Protein AF-H3GPH5-F1 (afdb_monomer)

Structure (mmCIF, N/CA/C/O backbone):
data_AF-H3GPH5-F1
#
_entry.id   AF-H3GPH5-F1
#
loop_
_atom_site.group_PDB
_atom_site.id
_atom_site.type_symbol
_atom_site.label_atom_id
_atom_site.label_alt_id
_atom_site.label_comp_id
_atom_site.label_asym_id
_atom_site.label_entity_id
_atom_site.label_seq_id
_atom_site.pdbx_PDB_ins_code
_atom_site.Cartn_x
_atom_site.Cartn_y
_atom_site.Cartn_z
_atom_site.occupancy
_atom_site.B_iso_or_equiv
_atom_site.auth_seq_id
_atom_site.auth_comp_id
_atom_site.auth_asym_id
_atom_site.auth_atom_id
_atom_site.pdbx_PDB_model_num
ATOM 1 N N . MET A 1 1 ? -5.786 50.234 -58.092 1.00 37.94 1 MET A N 1
ATOM 2 C CA . MET A 1 1 ? -6.744 50.121 -59.206 1.00 37.94 1 MET A CA 1
ATOM 3 C C . MET A 1 1 ? -6.664 48.705 -59.739 1.00 37.94 1 MET A C 1
ATOM 5 O O . MET A 1 1 ? -5.941 48.453 -60.688 1.00 37.94 1 MET A O 1
ATOM 9 N N . ASP A 1 2 ? -7.083 47.718 -58.960 1.00 35.34 2 ASP A N 1
ATOM 10 C CA . ASP A 1 2 ? -8.449 47.418 -58.492 1.00 35.34 2 ASP A CA 1
ATOM 11 C C . ASP A 1 2 ? -9.287 46.694 -59.540 1.00 35.34 2 ASP A C 1
ATOM 13 O O . ASP A 1 2 ? -9.632 47.262 -60.571 1.00 35.34 2 ASP A O 1
ATOM 17 N N . VAL A 1 3 ? -9.621 45.456 -59.164 1.00 37.91 3 VAL A N 1
ATOM 18 C CA . VAL A 1 3 ? -10.977 44.899 -59.121 1.00 37.91 3 VAL A CA 1
ATOM 19 C C . VAL A 1 3 ? -11.803 45.066 -60.396 1.00 37.91 3 VAL A C 1
ATOM 21 O O . VAL A 1 3 ? -12.463 46.085 -60.575 1.00 37.91 3 VAL A O 1
ATOM 24 N N . LYS A 1 4 ? -11.850 44.003 -61.207 1.00 37.38 4 LYS A N 1
ATOM 25 C CA . LYS A 1 4 ? -13.065 43.427 -61.821 1.00 37.38 4 LYS A CA 1
ATOM 26 C C . LYS A 1 4 ? -12.677 42.551 -63.006 1.00 37.38 4 LYS A C 1
ATOM 28 O O . LYS A 1 4 ? -12.563 43.035 -64.123 1.00 37.38 4 LYS A O 1
ATOM 33 N N . GLU A 1 5 ? -12.584 41.256 -62.765 1.00 42.56 5 GLU A N 1
ATOM 34 C CA . GLU A 1 5 ? -13.112 40.299 -63.736 1.00 42.56 5 GLU A CA 1
ATOM 35 C C . GLU A 1 5 ? -13.664 39.122 -62.940 1.00 42.56 5 GLU A C 1
ATOM 37 O O . GLU A 1 5 ? -13.122 38.026 -62.871 1.00 42.56 5 GLU A O 1
ATOM 42 N N . GLU A 1 6 ? -14.707 39.462 -62.190 1.00 38.22 6 GLU A N 1
ATOM 43 C CA . GLU A 1 6 ? -15.588 38.512 -61.552 1.00 38.22 6 GLU A CA 1
ATOM 44 C C . GLU A 1 6 ? -16.761 38.273 -62.510 1.00 38.22 6 GLU A C 1
ATOM 46 O O . GLU A 1 6 ? -17.343 39.230 -63.026 1.00 38.22 6 GLU A O 1
ATOM 51 N N . LEU A 1 7 ? -17.144 36.999 -62.594 1.00 30.94 7 LEU A N 1
ATOM 52 C CA . LEU A 1 7 ? -18.530 36.537 -62.589 1.00 30.94 7 LEU A CA 1
ATOM 53 C C . LEU A 1 7 ? -19.234 36.247 -63.937 1.00 30.94 7 LEU A C 1
ATOM 55 O O . LEU A 1 7 ? -19.454 37.117 -64.772 1.00 30.94 7 LEU A O 1
ATOM 59 N N . GLU A 1 8 ? -19.733 34.999 -63.974 1.00 36.78 8 GLU A N 1
ATOM 60 C CA . GLU A 1 8 ? -20.875 34.444 -64.733 1.00 36.78 8 GLU A CA 1
ATOM 61 C C . GLU A 1 8 ? -20.549 33.933 -66.151 1.00 36.78 8 GLU A C 1
ATOM 63 O O . GLU A 1 8 ? -20.077 34.668 -67.002 1.00 36.78 8 GLU A O 1
ATOM 68 N N . ALA A 1 9 ? -20.767 32.672 -66.536 1.00 36.09 9 ALA A N 1
ATOM 69 C CA . ALA A 1 9 ? -21.682 31.625 -66.080 1.00 36.09 9 ALA A CA 1
ATOM 70 C C . ALA A 1 9 ? -21.138 30.255 -66.575 1.00 36.09 9 ALA A C 1
ATOM 72 O O . ALA A 1 9 ? -20.438 30.201 -67.581 1.00 36.09 9 ALA A O 1
ATOM 73 N N . LEU A 1 10 ? -21.369 29.112 -65.925 1.00 34.12 10 LEU A N 1
ATOM 74 C CA . LEU A 1 10 ? -22.633 28.374 -65.987 1.00 34.12 10 LEU A CA 1
ATOM 75 C C . LEU A 1 10 ? -22.614 27.209 -64.985 1.00 34.12 10 LEU A C 1
ATOM 77 O O . LEU A 1 10 ? -21.704 26.383 -64.982 1.00 34.12 10 LEU A O 1
ATOM 81 N N . GLN A 1 11 ? -23.669 27.151 -64.178 1.00 41.72 11 GLN A N 1
ATOM 82 C CA . GLN A 1 11 ? -24.094 26.003 -63.383 1.00 41.72 11 GLN A CA 1
ATOM 83 C C . GLN A 1 11 ? -24.747 24.933 -64.271 1.00 41.72 11 GLN A C 1
ATOM 85 O O . GLN A 1 11 ? -25.423 25.285 -65.235 1.00 41.72 11 GLN A O 1
ATOM 90 N N . LEU A 1 12 ? -24.594 23.665 -63.874 1.00 30.11 12 LEU A N 1
ATOM 91 C CA . LEU A 1 12 ? -25.520 22.512 -63.954 1.00 30.11 12 LEU A CA 1
ATOM 92 C C . LEU A 1 12 ? -24.638 21.294 -63.614 1.00 30.11 12 LEU A C 1
ATOM 94 O O . LEU A 1 12 ? -23.662 21.052 -64.308 1.00 30.11 12 LEU A O 1
ATOM 98 N N . GLY A 1 13 ? -24.793 20.570 -62.512 1.00 30.20 13 GLY A N 1
ATOM 99 C CA . GLY A 1 13 ? -26.022 20.089 -61.901 1.00 30.20 13 GLY A CA 1
ATOM 100 C C . GLY A 1 13 ? -26.007 18.560 -62.004 1.00 30.20 13 GLY A C 1
ATOM 101 O O . GLY A 1 13 ? -25.776 18.039 -63.088 1.00 30.20 13 GLY A O 1
ATOM 102 N N . GLU A 1 14 ? -26.297 17.903 -60.880 1.00 28.78 14 GLU A N 1
ATOM 103 C CA . GLU A 1 14 ? -26.729 16.503 -60.737 1.00 28.78 14 GLU A CA 1
ATOM 104 C C . GLU A 1 14 ? -25.724 15.488 -60.156 1.00 28.78 14 GLU A C 1
ATOM 106 O O . GLU A 1 14 ? -24.528 15.483 -60.421 1.00 28.78 14 GLU A O 1
ATOM 111 N N . SER A 1 15 ? -26.301 14.704 -59.253 1.00 37.84 15 SER A N 1
ATOM 112 C CA . SER A 1 15 ? -25.798 13.833 -58.195 1.00 37.84 15 SER A CA 1
ATOM 113 C C . SER A 1 15 ? -25.148 12.532 -58.652 1.00 37.84 15 SER A C 1
ATOM 115 O O . SER A 1 15 ? -25.669 11.898 -59.562 1.00 37.84 15 SER A O 1
ATOM 117 N N . GLU A 1 16 ? -24.186 12.033 -57.870 1.00 31.80 16 GLU A N 1
ATOM 118 C CA . GLU A 1 16 ? -24.161 10.614 -57.492 1.00 31.80 16 GLU A CA 1
ATOM 119 C C . GLU A 1 16 ? -23.382 10.406 -56.183 1.00 31.80 16 GLU A C 1
ATOM 121 O O . GLU A 1 16 ? -22.254 10.870 -56.017 1.00 31.80 16 GLU A O 1
ATOM 126 N N . ASP A 1 17 ? -24.043 9.738 -55.240 1.00 35.66 17 ASP A N 1
ATOM 127 C CA . ASP A 1 17 ? -23.529 9.316 -53.945 1.00 35.66 17 ASP A CA 1
ATOM 128 C C . ASP A 1 17 ? -22.433 8.255 -54.110 1.00 35.66 17 ASP A C 1
ATOM 130 O O . ASP A 1 17 ? -22.701 7.170 -54.623 1.00 35.66 17 ASP A O 1
ATOM 134 N N . VAL A 1 18 ? -21.233 8.504 -53.580 1.00 30.97 18 VAL A N 1
ATOM 135 C CA . VAL A 1 18 ? -20.343 7.432 -53.108 1.00 30.97 18 VAL A CA 1
ATOM 136 C C . VAL A 1 18 ? -19.676 7.901 -51.821 1.00 30.97 18 VAL A C 1
ATOM 138 O O . VAL A 1 18 ? -18.919 8.870 -51.804 1.00 30.97 18 VAL A O 1
ATOM 141 N N . ALA A 1 19 ? -20.015 7.203 -50.740 1.00 37.88 19 ALA A N 1
ATOM 142 C CA . ALA A 1 19 ? -19.485 7.385 -49.403 1.00 37.88 19 ALA A CA 1
ATOM 143 C C . ALA A 1 19 ? -17.951 7.376 -49.405 1.00 37.88 19 ALA A C 1
ATOM 145 O O . ALA A 1 19 ? -17.328 6.401 -49.827 1.00 37.88 19 ALA A O 1
ATOM 146 N N . 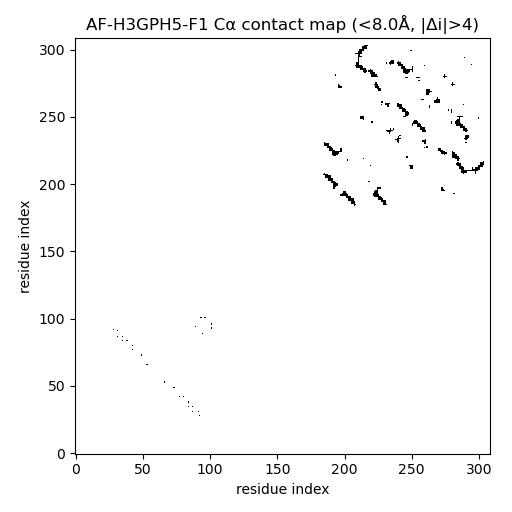MET A 1 20 ? -17.358 8.451 -48.894 1.00 31.36 20 MET A N 1
ATOM 147 C CA . MET A 1 20 ? -15.987 8.430 -48.416 1.00 31.36 20 MET A CA 1
ATOM 148 C C . MET A 1 20 ? -16.083 8.467 -46.897 1.00 31.36 20 MET A C 1
ATOM 150 O O . MET A 1 20 ? -16.445 9.486 -46.312 1.00 31.36 20 MET A O 1
ATOM 154 N N . GLU A 1 21 ? -15.895 7.287 -46.312 1.00 34.72 21 GLU A N 1
ATOM 155 C CA . GLU A 1 21 ? -15.782 7.062 -44.878 1.00 34.72 21 GLU A CA 1
ATOM 156 C C . GLU A 1 21 ? -14.822 8.082 -44.262 1.00 34.72 21 GLU A C 1
ATOM 158 O O . GLU A 1 21 ? -13.799 8.425 -44.864 1.00 34.72 21 GLU A O 1
ATOM 163 N N . ASP A 1 22 ? -15.198 8.568 -43.077 1.00 31.61 22 ASP A N 1
ATOM 164 C CA . ASP A 1 22 ? -14.406 9.452 -42.233 1.00 31.61 22 ASP A CA 1
ATOM 165 C C . ASP A 1 22 ? -12.957 8.959 -42.183 1.00 31.61 22 ASP A C 1
ATOM 167 O O . ASP A 1 22 ? -12.627 7.958 -41.542 1.00 31.61 22 ASP A O 1
ATOM 171 N N . ALA A 1 23 ? -12.074 9.698 -42.852 1.00 35.12 23 ALA A N 1
ATOM 172 C CA . ALA A 1 23 ? -10.678 9.730 -42.479 1.00 35.12 23 ALA A CA 1
ATOM 173 C C . ALA A 1 23 ? -10.629 10.454 -41.132 1.00 35.12 23 ALA A C 1
ATOM 175 O O . ALA A 1 23 ? -10.493 11.677 -41.077 1.00 35.12 23 ALA A O 1
ATOM 176 N N . ASP A 1 24 ? -10.815 9.668 -40.070 1.00 37.16 24 ASP A N 1
ATOM 177 C CA . ASP A 1 24 ? -10.584 10.032 -38.681 1.00 37.16 24 ASP A CA 1
ATOM 178 C C . ASP A 1 24 ? -9.175 10.619 -38.584 1.00 37.16 24 ASP A C 1
ATOM 180 O O . ASP A 1 24 ? -8.153 9.927 -38.559 1.00 37.16 24 ASP A O 1
ATOM 184 N N . THR A 1 25 ? -9.113 11.947 -38.644 1.00 35.12 25 THR A N 1
ATOM 185 C CA . THR A 1 25 ? -7.928 12.705 -38.293 1.00 35.12 25 THR A CA 1
ATOM 186 C C . THR A 1 25 ? -7.626 12.342 -36.854 1.00 35.12 25 THR A C 1
ATOM 188 O O . THR A 1 25 ? -8.332 12.803 -35.961 1.00 35.12 25 THR A O 1
ATOM 191 N N . GLY A 1 26 ? -6.597 11.512 -36.659 1.00 41.78 26 GLY A N 1
ATOM 192 C CA . GLY A 1 26 ? -6.071 11.055 -35.376 1.00 41.78 26 GLY A CA 1
ATOM 193 C C . GLY A 1 26 ? -5.597 12.198 -34.478 1.00 41.78 26 GLY A C 1
ATOM 194 O O . GLY A 1 26 ? -4.418 12.322 -34.151 1.00 41.78 26 GLY A O 1
ATOM 195 N N . VAL A 1 27 ? -6.534 13.032 -34.042 1.00 39.47 27 VAL A N 1
ATOM 196 C CA . VAL A 1 27 ? -6.445 13.802 -32.818 1.00 39.47 27 VAL A CA 1
ATOM 197 C C . VAL A 1 27 ? -6.669 12.778 -31.725 1.00 39.47 27 VAL A C 1
ATOM 199 O O . VAL A 1 27 ? -7.797 12.425 -31.396 1.00 39.47 27 VAL A O 1
ATOM 202 N N . VAL A 1 28 ? -5.560 12.256 -31.204 1.00 49.31 28 VAL A N 1
ATOM 203 C CA . VAL A 1 28 ? -5.518 11.461 -29.977 1.00 49.31 28 VAL A CA 1
ATOM 204 C C . VAL A 1 28 ? -6.451 12.127 -28.968 1.00 49.31 28 VAL A C 1
ATOM 206 O O . VAL A 1 28 ? -6.175 13.233 -28.501 1.00 49.31 28 VAL A O 1
ATOM 209 N N . THR A 1 29 ? -7.583 11.487 -28.676 1.00 51.62 29 THR A N 1
ATOM 210 C CA . THR A 1 29 ? -8.655 12.025 -27.831 1.00 51.62 29 THR A CA 1
ATOM 211 C C . THR A 1 29 ? -8.247 11.985 -26.354 1.00 51.62 29 THR A C 1
ATOM 213 O O . THR A 1 29 ? -8.894 11.349 -25.522 1.00 51.62 29 THR A O 1
ATOM 216 N N . LEU A 1 30 ? -7.156 12.672 -26.010 1.00 51.59 30 LEU A N 1
ATOM 217 C CA . LEU A 1 30 ? -6.761 12.981 -24.634 1.00 51.59 30 LEU A CA 1
ATOM 218 C C . LEU A 1 30 ? -7.858 13.797 -23.923 1.00 51.59 30 LEU A C 1
ATOM 220 O O . LEU A 1 30 ? -7.988 13.774 -22.698 1.00 51.59 30 LEU A O 1
ATOM 224 N N . ASP A 1 31 ? -8.673 14.486 -24.722 1.00 60.06 31 ASP A N 1
ATOM 225 C CA . ASP A 1 31 ? -9.814 15.278 -24.288 1.00 60.06 31 ASP A CA 1
ATOM 226 C C . ASP A 1 31 ? -10.915 14.409 -23.657 1.00 60.06 31 ASP A C 1
ATOM 228 O O . ASP A 1 31 ? -11.426 14.754 -22.600 1.00 60.06 31 ASP A O 1
ATOM 232 N N . LYS A 1 32 ? -11.197 13.203 -24.182 1.00 62.22 32 LYS A N 1
ATOM 233 C CA . LYS A 1 32 ? -12.217 12.298 -23.605 1.00 62.22 32 LYS A CA 1
ATOM 234 C C . LYS A 1 32 ? -11.834 11.765 -22.222 1.00 62.22 32 LYS A C 1
ATOM 236 O O . LYS A 1 32 ? -12.684 11.673 -21.342 1.00 62.22 32 LYS A O 1
ATOM 241 N N . VAL A 1 33 ? -10.554 11.453 -22.009 1.00 65.44 33 VAL A N 1
ATOM 242 C CA . VAL A 1 33 ? -10.042 11.050 -20.685 1.00 65.44 33 VAL A CA 1
ATOM 243 C C . VAL A 1 33 ? -10.120 12.219 -19.700 1.00 65.44 33 VAL A C 1
ATOM 245 O O . VAL A 1 33 ? -10.444 12.016 -18.532 1.00 65.44 33 VAL A O 1
ATOM 248 N N . SER A 1 34 ? -9.885 13.444 -20.174 1.00 71.50 34 SER A N 1
ATOM 249 C CA . SER A 1 34 ? -10.005 14.659 -19.360 1.00 71.50 34 SER A CA 1
ATOM 250 C C . SER A 1 34 ? -11.470 14.955 -19.001 1.00 71.50 34 SER A C 1
ATOM 252 O O . SER A 1 34 ? -11.772 15.252 -17.848 1.00 71.50 34 SER A O 1
ATOM 254 N N . LEU A 1 35 ? -12.397 14.757 -19.945 1.00 65.75 35 LEU A N 1
ATOM 255 C CA . LEU A 1 35 ? -13.846 14.841 -19.724 1.00 65.75 35 LEU A CA 1
ATOM 256 C C . LEU A 1 35 ? -14.346 13.768 -18.742 1.00 65.75 35 LEU A C 1
ATOM 258 O O . LEU A 1 35 ? -15.210 14.038 -17.908 1.00 65.75 35 LEU A O 1
ATOM 262 N N . LEU A 1 36 ? -13.775 12.560 -18.788 1.00 67.81 36 LEU A N 1
ATOM 263 C CA . LEU A 1 36 ? -14.052 11.502 -17.813 1.00 67.81 36 LEU A CA 1
ATOM 264 C C . LEU A 1 36 ? -13.540 11.859 -16.416 1.00 67.81 36 LEU A C 1
ATOM 266 O O . LEU A 1 36 ? -14.260 11.660 -15.440 1.00 67.81 36 LEU A O 1
ATOM 270 N N . GLN A 1 37 ? -12.332 12.415 -16.309 1.00 69.19 37 GLN A N 1
ATOM 271 C CA . GLN A 1 37 ? -11.798 12.892 -15.030 1.00 69.19 37 GLN A CA 1
ATOM 272 C C . GLN A 1 37 ? -12.693 13.986 -14.427 1.00 69.19 37 GLN A C 1
ATOM 274 O O . GLN A 1 37 ? -13.055 13.899 -13.255 1.00 69.19 37 GLN A O 1
ATOM 279 N N . GLU A 1 38 ? -13.147 14.945 -15.237 1.00 73.06 38 GLU A N 1
ATOM 280 C CA . GLU A 1 38 ? -14.070 15.997 -14.795 1.00 73.06 38 GLU A CA 1
ATOM 281 C C . GLU A 1 38 ? -15.448 15.442 -14.378 1.00 73.06 38 GLU A C 1
ATOM 283 O O . GLU A 1 38 ? -16.017 15.870 -13.369 1.00 73.06 38 GLU A O 1
ATOM 288 N N . SER A 1 39 ? -15.972 14.446 -15.102 1.00 70.06 39 SER A N 1
ATOM 289 C CA . SER A 1 39 ? -17.228 13.762 -14.756 1.00 70.06 39 SER A CA 1
ATOM 290 C C . SER A 1 39 ? -17.140 13.036 -13.407 1.00 70.06 39 SER A C 1
ATOM 292 O O . SER A 1 39 ? -18.031 13.158 -12.555 1.00 70.06 39 SER A O 1
ATOM 294 N N . VAL A 1 40 ? -16.035 12.325 -13.163 1.00 75.75 40 VAL A N 1
ATOM 295 C CA . VAL A 1 40 ? -15.795 11.602 -11.905 1.00 75.75 40 VAL A CA 1
ATOM 296 C C . VAL A 1 40 ? -15.657 12.574 -10.729 1.00 75.75 40 VAL A C 1
ATOM 298 O O . VAL A 1 40 ? -16.284 12.361 -9.686 1.00 75.75 40 VAL A O 1
ATOM 301 N N . ASP A 1 41 ? -14.927 13.678 -10.898 1.00 74.44 41 ASP A N 1
ATOM 302 C CA . ASP A 1 41 ? -14.767 14.702 -9.857 1.00 74.44 41 ASP A CA 1
ATOM 303 C C . ASP A 1 41 ? -16.098 15.387 -9.515 1.00 74.44 41 ASP A C 1
ATOM 305 O O . ASP A 1 41 ? -16.440 15.580 -8.341 1.00 74.44 41 ASP A O 1
ATOM 309 N N . LYS A 1 42 ? -16.912 15.691 -10.531 1.00 72.06 42 LYS A N 1
ATOM 310 C CA . LYS A 1 42 ? -18.260 16.246 -10.351 1.00 72.06 42 LYS A CA 1
ATOM 311 C C . LYS A 1 42 ? -19.194 15.267 -9.636 1.00 72.06 42 LYS A C 1
ATOM 313 O O . LYS A 1 42 ? -19.989 15.687 -8.790 1.00 72.06 42 LYS A 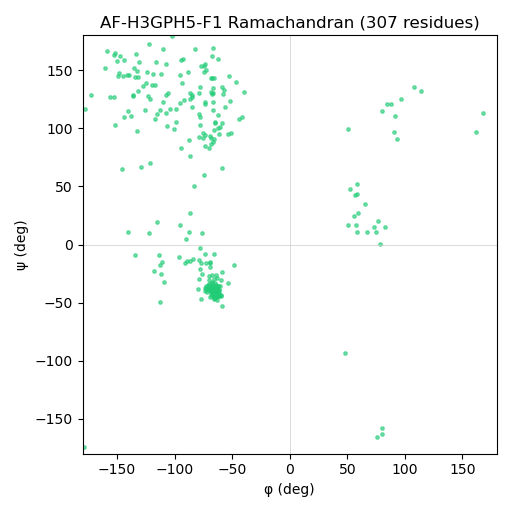O 1
ATOM 318 N N . THR A 1 43 ? -19.060 13.970 -9.912 1.00 72.81 43 THR A N 1
ATOM 319 C CA . THR A 1 43 ? -19.808 12.905 -9.230 1.00 72.81 43 THR A CA 1
ATOM 320 C C . THR A 1 43 ? -19.422 12.820 -7.754 1.00 72.81 43 THR A C 1
ATOM 322 O O . THR A 1 43 ? -20.299 12.813 -6.886 1.00 72.81 43 THR A O 1
ATOM 325 N N . ALA A 1 44 ? -18.123 12.834 -7.444 1.00 75.81 44 ALA A N 1
ATOM 326 C CA . ALA A 1 44 ? -17.636 12.795 -6.068 1.00 75.81 44 ALA A CA 1
ATOM 327 C C . ALA A 1 44 ? -18.112 14.016 -5.261 1.00 75.81 44 ALA A C 1
ATOM 329 O O . ALA A 1 44 ? -18.566 13.879 -4.122 1.00 75.81 44 ALA A O 1
ATOM 330 N N . LEU A 1 45 ? -18.086 15.204 -5.873 1.00 73.62 45 LEU A N 1
ATOM 331 C CA . LEU A 1 45 ? -18.565 16.442 -5.258 1.00 73.62 45 LEU A CA 1
ATOM 332 C C . LEU A 1 45 ? -20.084 16.425 -5.024 1.00 73.62 45 LEU A C 1
ATOM 334 O O . LEU A 1 45 ? -20.549 16.828 -3.955 1.00 73.62 45 LEU A O 1
ATOM 338 N N . SER A 1 46 ? -20.860 15.932 -5.994 1.00 64.31 46 SER A N 1
ATOM 339 C CA . SER A 1 46 ? -22.312 15.760 -5.863 1.00 64.31 46 SER A CA 1
ATOM 340 C C . SER A 1 46 ? -22.658 14.788 -4.731 1.00 64.31 46 SER A C 1
ATOM 342 O O . SER A 1 46 ? -23.488 15.095 -3.878 1.00 64.31 46 SER A O 1
ATOM 344 N N . MET A 1 47 ? -21.944 13.663 -4.640 1.00 67.56 47 MET A N 1
ATOM 345 C CA . MET A 1 47 ? -22.151 12.647 -3.607 1.00 67.56 47 MET A CA 1
ATOM 346 C C . MET A 1 47 ? -21.733 13.132 -2.210 1.00 67.56 47 MET A C 1
ATOM 348 O O . MET A 1 47 ? -22.401 12.839 -1.218 1.00 67.56 47 MET A O 1
ATOM 352 N N . PHE A 1 48 ? -20.676 13.939 -2.113 1.00 72.25 48 PHE A N 1
ATOM 353 C CA . PHE A 1 48 ? -20.271 14.557 -0.851 1.00 72.25 48 PHE A CA 1
ATOM 354 C C . PHE A 1 48 ? -21.284 15.608 -0.371 1.00 72.25 48 PHE A C 1
ATOM 356 O O . PHE A 1 48 ? -21.670 15.628 0.801 1.00 72.25 48 PHE A O 1
ATOM 363 N N . ASN A 1 49 ? -21.780 16.445 -1.285 1.00 65.81 49 ASN A N 1
ATOM 364 C CA . ASN A 1 49 ? -22.854 17.390 -0.987 1.00 65.81 49 ASN A CA 1
ATOM 365 C C . ASN A 1 49 ? -24.161 16.665 -0.626 1.00 65.81 49 ASN A C 1
ATOM 367 O O . ASN A 1 49 ? -24.864 17.115 0.277 1.00 65.81 49 ASN A O 1
ATOM 371 N N . ALA A 1 50 ? -24.439 15.512 -1.244 1.00 62.62 50 ALA A N 1
ATOM 372 C CA . ALA A 1 50 ? -25.565 14.643 -0.908 1.00 62.62 50 ALA A CA 1
ATOM 373 C C . ALA A 1 50 ? -25.501 14.180 0.550 1.00 62.62 50 ALA A C 1
ATOM 375 O O . ALA A 1 50 ? -26.441 14.402 1.309 1.00 62.62 50 ALA A O 1
ATOM 376 N N . LEU A 1 51 ? -24.368 13.605 0.969 1.00 63.47 51 LEU A N 1
ATOM 377 C CA . LEU A 1 51 ? -24.166 13.118 2.338 1.00 63.47 51 LEU A CA 1
ATOM 378 C C . LEU A 1 51 ? -24.301 14.232 3.382 1.00 63.47 51 LEU A C 1
ATOM 380 O O . LEU A 1 51 ? -24.749 13.983 4.498 1.00 63.47 51 LEU A O 1
ATOM 384 N N . ARG A 1 52 ? -23.950 15.466 3.010 1.00 66.88 52 ARG A N 1
ATOM 385 C CA . ARG A 1 52 ? -24.077 16.649 3.866 1.00 66.88 52 ARG A CA 1
ATOM 386 C C . ARG A 1 52 ? -25.505 17.206 3.933 1.00 66.88 52 ARG A C 1
ATOM 388 O O . ARG A 1 52 ? -25.860 17.816 4.939 1.00 66.88 52 ARG A O 1
ATOM 395 N N . LEU A 1 53 ? -26.300 17.041 2.877 1.00 59.31 53 LEU A N 1
ATOM 396 C CA . LEU A 1 53 ? -27.694 17.496 2.812 1.00 59.31 53 LEU A CA 1
ATOM 397 C C . LEU A 1 53 ? -28.678 16.504 3.441 1.00 59.31 53 LEU A C 1
ATOM 399 O O . LEU A 1 53 ? -29.821 16.878 3.696 1.00 59.31 53 LEU A O 1
ATOM 403 N N . LEU A 1 54 ? -28.248 15.271 3.728 1.00 60.91 54 LEU A N 1
ATOM 404 C CA . LEU A 1 54 ? -29.046 14.320 4.497 1.00 60.91 54 LEU A CA 1
ATOM 405 C C . LEU A 1 54 ? -29.197 14.826 5.945 1.00 60.91 54 LEU A C 1
ATOM 407 O O . LEU A 1 54 ? -28.203 14.922 6.670 1.00 60.91 54 LEU A O 1
ATOM 411 N N . PRO A 1 55 ? -30.416 15.152 6.410 1.00 56.50 55 PRO A N 1
ATOM 412 C CA . PRO A 1 55 ? -30.613 15.558 7.790 1.00 56.50 55 PRO A CA 1
ATOM 413 C C . PRO A 1 55 ? -30.339 14.368 8.716 1.00 56.50 55 PRO A C 1
ATOM 415 O O . PRO A 1 55 ? -30.890 13.282 8.532 1.00 56.50 55 PRO A O 1
ATOM 418 N N . ALA A 1 56 ? -29.525 14.581 9.753 1.00 53.69 56 ALA A N 1
ATOM 419 C CA . ALA A 1 56 ? -29.519 13.692 10.908 1.00 53.69 56 ALA A CA 1
ATOM 420 C C . ALA A 1 56 ? -30.957 13.645 11.442 1.00 53.69 56 ALA A C 1
ATOM 422 O O . ALA A 1 56 ? -31.521 14.688 11.766 1.00 53.69 56 ALA A O 1
ATOM 423 N N . ALA A 1 57 ? -31.570 12.462 11.436 1.00 48.56 57 ALA A N 1
ATOM 424 C CA . ALA A 1 57 ? -32.986 12.263 11.712 1.00 48.56 57 ALA A CA 1
ATOM 425 C C . ALA A 1 57 ? -33.413 12.894 13.053 1.00 48.56 57 ALA A C 1
ATOM 427 O O . ALA A 1 57 ? -33.296 12.281 14.110 1.00 48.56 57 ALA A O 1
ATOM 428 N N . THR A 1 58 ? -33.939 14.118 13.013 1.00 52.00 58 THR A N 1
ATOM 429 C CA . THR A 1 58 ? -34.679 14.734 14.117 1.00 52.00 58 THR A CA 1
ATOM 430 C C . THR A 1 58 ? -36.110 14.925 13.634 1.00 52.00 58 THR A C 1
ATOM 432 O O . THR A 1 58 ? -36.342 15.663 12.678 1.00 52.00 58 THR A O 1
ATOM 435 N N . GLY A 1 59 ? -37.033 14.171 14.237 1.00 51.75 59 GLY A N 1
ATOM 436 C CA . GLY A 1 59 ? -38.411 13.978 13.786 1.00 51.75 59 GLY A CA 1
ATOM 437 C C . GLY A 1 59 ? -39.247 15.252 13.743 1.00 51.75 59 GLY A C 1
ATOM 438 O O . GLY A 1 59 ? -39.850 15.620 14.745 1.00 51.75 59 GLY A O 1
ATOM 439 N N . ASP A 1 60 ? -39.307 15.877 12.569 1.00 54.00 60 ASP A N 1
ATOM 440 C CA . ASP A 1 60 ? -40.236 16.964 12.269 1.00 54.00 60 ASP A CA 1
ATOM 441 C C . ASP A 1 60 ? -40.817 16.753 10.858 1.00 54.00 60 ASP A C 1
ATOM 443 O O . ASP A 1 60 ? -40.112 16.814 9.843 1.00 54.00 60 ASP A O 1
ATOM 447 N N . ASP A 1 61 ? -42.107 16.419 10.794 1.00 56.31 61 ASP A N 1
ATOM 448 C CA . ASP A 1 61 ? -42.749 15.796 9.625 1.00 56.31 61 ASP A CA 1
ATOM 449 C C . ASP A 1 61 ? -42.952 16.753 8.434 1.00 56.31 61 ASP A C 1
ATOM 451 O O . ASP A 1 61 ? -43.119 16.310 7.298 1.00 56.31 61 ASP A O 1
ATOM 455 N N . ALA A 1 62 ? -42.856 18.070 8.648 1.00 56.19 62 ALA A N 1
ATOM 456 C CA . ALA A 1 62 ? -42.998 19.070 7.585 1.00 56.19 62 ALA A CA 1
ATOM 457 C C . ALA A 1 62 ? -41.759 19.177 6.670 1.00 56.19 62 ALA A C 1
ATOM 459 O O . ALA A 1 62 ? -41.889 19.545 5.506 1.00 56.19 62 ALA A O 1
ATOM 460 N N . LYS A 1 63 ? -40.563 18.810 7.158 1.00 57.22 63 LYS A N 1
ATOM 461 C CA . LYS A 1 63 ? -39.318 18.812 6.360 1.00 57.22 63 LYS A CA 1
ATOM 462 C C . LYS A 1 63 ? -39.107 17.520 5.574 1.00 57.22 63 LYS A C 1
ATOM 464 O O . LYS A 1 63 ? -38.282 17.478 4.666 1.00 57.22 63 LYS A O 1
ATOM 469 N N . GLN A 1 64 ? -39.852 16.461 5.889 1.00 57.62 64 GLN A N 1
ATOM 470 C CA . GLN A 1 64 ? -39.678 15.145 5.274 1.00 57.62 64 GLN A CA 1
ATOM 471 C C . GLN A 1 64 ? -40.049 15.114 3.788 1.00 57.62 64 GLN A C 1
ATOM 473 O O . GLN A 1 64 ? -39.438 14.349 3.050 1.00 57.62 64 GLN A O 1
ATOM 478 N N . GLN A 1 65 ? -41.025 15.910 3.343 1.00 56.56 65 GLN A N 1
ATOM 479 C CA . GLN A 1 65 ? -41.488 15.868 1.952 1.00 56.56 65 GLN A CA 1
ATOM 480 C C . GLN A 1 65 ? -40.515 16.577 1.000 1.00 56.56 65 GLN A C 1
ATOM 482 O O . GLN A 1 65 ? -40.088 15.979 0.022 1.00 56.56 65 GLN A O 1
ATOM 487 N N . GLU A 1 66 ? -40.064 17.784 1.348 1.00 58.34 66 GLU A N 1
ATOM 488 C CA . GLU A 1 66 ? -39.041 18.520 0.587 1.00 58.34 66 GLU A CA 1
ATOM 489 C C . GLU A 1 66 ? -37.700 17.763 0.568 1.00 58.34 66 GLU A C 1
ATOM 491 O O . GLU A 1 66 ? -37.024 17.695 -0.456 1.00 58.34 66 GLU A O 1
ATOM 496 N N . THR A 1 67 ? -37.361 17.085 1.673 1.00 61.91 67 THR A N 1
ATOM 497 C CA . THR A 1 67 ? -36.181 16.210 1.745 1.00 61.91 67 THR A CA 1
ATOM 498 C C . THR A 1 67 ? -36.346 14.962 0.868 1.00 61.91 67 THR A C 1
ATOM 500 O O . THR A 1 67 ? -35.391 14.548 0.218 1.00 61.91 67 THR A O 1
ATOM 503 N N . LYS A 1 68 ? -37.543 14.363 0.795 1.00 62.69 68 LYS A N 1
ATOM 504 C CA . LYS A 1 68 ? -37.819 13.221 -0.098 1.00 62.69 68 LYS A CA 1
ATOM 505 C C . LYS A 1 68 ? -37.744 13.621 -1.567 1.00 62.69 68 LYS A C 1
ATOM 507 O O . LYS A 1 68 ? -37.147 12.884 -2.348 1.00 62.69 68 LYS A O 1
ATOM 512 N N . ASP A 1 69 ? -38.279 14.778 -1.934 1.00 67.31 69 ASP A N 1
ATOM 513 C CA . ASP A 1 69 ? -38.246 15.263 -3.316 1.00 67.31 69 ASP A CA 1
ATOM 514 C C . ASP A 1 69 ? -36.812 15.638 -3.736 1.00 67.31 69 ASP A C 1
ATOM 516 O O . ASP A 1 69 ? -36.382 15.299 -4.842 1.00 67.31 69 ASP A O 1
ATOM 520 N N . ALA A 1 70 ? -36.018 16.217 -2.824 1.00 64.69 70 ALA A N 1
ATOM 521 C CA . ALA A 1 70 ? -34.592 16.473 -3.033 1.00 64.69 70 ALA A CA 1
ATOM 522 C C . ALA A 1 70 ? -33.774 15.175 -3.163 1.00 64.69 70 ALA A C 1
ATOM 524 O O . ALA A 1 70 ? -32.963 15.054 -4.078 1.00 64.69 70 ALA A O 1
ATOM 525 N N . ILE A 1 71 ? -34.019 14.177 -2.305 1.00 66.19 71 ILE A N 1
ATOM 526 C CA . ILE A 1 71 ? -33.359 12.862 -2.380 1.00 66.19 71 ILE A CA 1
ATOM 527 C C . ILE A 1 71 ? -33.729 12.136 -3.679 1.00 66.19 71 ILE A C 1
ATOM 529 O O . ILE A 1 71 ? -32.867 11.525 -4.302 1.00 66.19 71 ILE A O 1
ATOM 533 N N . THR A 1 72 ? -34.989 12.211 -4.111 1.00 72.62 72 THR A N 1
ATOM 534 C CA . THR A 1 72 ? -35.461 11.520 -5.322 1.00 72.62 72 THR A CA 1
ATOM 535 C C . THR A 1 72 ? -34.918 12.181 -6.589 1.00 72.62 72 THR A C 1
ATOM 537 O O . THR A 1 72 ? -34.477 11.488 -7.503 1.00 72.62 72 THR A O 1
ATOM 540 N N . THR A 1 73 ? -34.879 13.516 -6.631 1.00 74.44 73 THR A N 1
ATOM 541 C CA . THR A 1 73 ? -34.252 14.269 -7.733 1.00 74.44 73 THR A CA 1
ATOM 542 C C . THR A 1 73 ? -32.760 13.950 -7.820 1.00 74.44 73 THR A C 1
ATOM 544 O O . THR A 1 73 ? -32.254 13.639 -8.892 1.00 74.44 73 THR A O 1
ATOM 547 N N . LEU A 1 74 ? -32.079 13.904 -6.675 1.00 65.25 74 LEU A N 1
ATOM 548 C CA . LEU A 1 74 ? -30.653 13.605 -6.598 1.00 65.25 74 LEU A CA 1
ATOM 549 C C . LEU A 1 74 ? -30.318 12.154 -6.966 1.00 65.25 74 LEU A C 1
ATOM 551 O O . LEU A 1 74 ? -29.320 11.907 -7.635 1.00 65.25 74 LEU A O 1
ATOM 555 N N . ALA A 1 75 ? -31.153 11.190 -6.575 1.00 71.88 75 ALA A N 1
ATOM 556 C CA . ALA A 1 75 ? -30.998 9.796 -6.983 1.00 71.88 75 ALA A CA 1
ATOM 557 C C . ALA A 1 75 ? -31.143 9.633 -8.505 1.00 71.88 75 ALA A C 1
ATOM 559 O O . ALA A 1 75 ? -30.383 8.882 -9.113 1.00 71.88 75 ALA A O 1
ATOM 560 N N . ASN A 1 76 ? -32.069 10.372 -9.124 1.00 73.94 76 ASN A N 1
ATOM 561 C CA . ASN A 1 76 ? -32.233 10.385 -10.577 1.00 73.94 76 ASN A CA 1
ATOM 562 C C . ASN A 1 76 ? -31.059 11.079 -11.287 1.00 73.94 76 ASN A C 1
ATOM 564 O O . ASN A 1 76 ? -30.622 10.591 -12.327 1.00 73.94 76 ASN A O 1
ATOM 568 N N . ASP A 1 77 ? -30.506 12.153 -10.714 1.00 71.38 77 ASP A N 1
ATOM 569 C CA . ASP A 1 77 ? -29.317 12.822 -11.257 1.00 71.38 77 ASP A CA 1
ATOM 570 C C . ASP A 1 77 ? -28.080 11.921 -11.188 1.00 71.38 77 ASP A C 1
ATOM 572 O O . ASP A 1 77 ? -27.358 11.806 -12.174 1.00 71.38 77 ASP A O 1
ATOM 576 N N . VAL A 1 78 ? -27.857 11.221 -10.068 1.00 71.38 78 VAL A N 1
ATOM 577 C CA . VAL A 1 78 ? -26.764 10.240 -9.942 1.00 71.38 78 VAL A CA 1
ATOM 578 C C . VAL A 1 78 ? -26.956 9.087 -10.926 1.00 71.38 78 VAL A C 1
ATOM 580 O O . VAL A 1 78 ? -26.002 8.691 -11.587 1.00 71.38 78 VAL A O 1
ATOM 583 N N . LEU A 1 79 ? -28.182 8.576 -11.078 1.00 74.19 79 LEU A N 1
ATOM 584 C CA . LEU A 1 79 ? -28.477 7.495 -12.021 1.00 74.19 79 LEU A CA 1
ATOM 585 C C . LEU A 1 79 ? -28.206 7.915 -13.472 1.00 74.19 79 LEU A C 1
ATOM 587 O O . LEU A 1 79 ? -27.582 7.164 -14.219 1.00 74.19 79 LEU A O 1
ATOM 591 N N . LYS A 1 80 ? -28.622 9.127 -13.855 1.00 75.69 80 LYS A N 1
ATOM 592 C CA . LYS A 1 80 ? -28.364 9.685 -15.185 1.00 75.69 80 LYS A CA 1
ATOM 593 C C . LYS A 1 80 ? -26.867 9.896 -15.429 1.00 75.69 80 LYS A C 1
ATOM 595 O O . LYS A 1 80 ? -26.380 9.589 -16.509 1.00 75.69 80 LYS A O 1
ATOM 600 N N . MET A 1 81 ? -26.129 10.354 -14.420 1.00 66.62 81 MET A N 1
ATOM 601 C CA . MET A 1 81 ? -24.681 10.575 -14.517 1.00 66.62 81 MET A CA 1
ATOM 602 C C . MET A 1 81 ? -23.900 9.262 -14.644 1.00 66.62 81 MET A C 1
ATOM 604 O O . MET A 1 81 ? -22.941 9.182 -15.407 1.00 66.62 81 MET A O 1
ATOM 608 N N . VAL A 1 82 ? -24.331 8.211 -13.938 1.00 72.44 82 VAL A N 1
ATOM 609 C CA . VAL A 1 82 ? -23.763 6.861 -14.078 1.00 72.44 82 VAL A CA 1
ATOM 610 C C . VAL A 1 82 ? -24.018 6.320 -15.483 1.00 72.44 82 VAL A C 1
ATOM 612 O O . VAL A 1 82 ? -23.101 5.780 -16.086 1.00 72.44 82 VAL A O 1
ATOM 615 N N . GLN A 1 83 ? -25.217 6.525 -16.035 1.00 68.25 83 GLN A N 1
ATOM 616 C CA . GLN A 1 83 ? -25.538 6.126 -17.410 1.00 68.25 83 GLN A CA 1
ATOM 617 C C . GLN A 1 83 ? -24.726 6.899 -18.460 1.00 68.25 83 GLN A C 1
ATOM 619 O O . GLN A 1 83 ? -24.254 6.302 -19.422 1.00 68.25 83 GLN A O 1
ATOM 624 N N . GLU A 1 84 ? -24.524 8.207 -18.275 1.00 66.81 84 GLU A N 1
ATOM 625 C CA . GLU A 1 84 ? -23.665 9.012 -19.158 1.00 66.81 84 GLU A CA 1
ATOM 626 C C . GLU A 1 84 ? -22.187 8.595 -19.052 1.00 66.81 84 GLU A C 1
ATOM 628 O O . GLU A 1 84 ? -21.478 8.581 -20.055 1.00 66.81 84 GLU A O 1
ATOM 633 N N . THR A 1 85 ? -21.727 8.195 -17.863 1.00 65.50 85 THR A N 1
ATOM 634 C CA . THR A 1 85 ? -20.358 7.694 -17.658 1.00 65.50 85 THR A CA 1
ATOM 635 C C . THR A 1 85 ? -20.150 6.322 -18.303 1.00 65.50 85 THR A C 1
ATOM 637 O O . THR A 1 85 ? -19.094 6.094 -18.879 1.00 65.50 85 THR A O 1
ATOM 640 N N . ASP A 1 86 ? -21.147 5.436 -18.260 1.00 64.00 86 ASP A N 1
ATOM 641 C CA . ASP A 1 86 ? -21.099 4.110 -18.900 1.00 64.00 86 ASP A CA 1
ATOM 642 C C . ASP A 1 86 ? -21.021 4.236 -20.433 1.00 64.00 86 ASP A C 1
ATOM 644 O O . ASP A 1 86 ? -20.180 3.610 -21.070 1.00 64.00 86 ASP A O 1
ATOM 648 N N . ALA A 1 87 ? -21.802 5.156 -21.017 1.00 67.00 87 ALA A N 1
ATOM 649 C CA . ALA A 1 87 ? -21.724 5.473 -22.446 1.00 67.00 87 ALA A CA 1
ATOM 650 C C . ALA A 1 87 ? -20.356 6.061 -22.850 1.00 67.00 87 ALA A C 1
ATOM 652 O O . ALA A 1 87 ? -19.831 5.744 -23.912 1.00 67.00 87 ALA A O 1
ATOM 653 N N . LEU A 1 88 ? -19.749 6.889 -21.992 1.00 60.66 88 LEU A N 1
ATOM 654 C CA . LEU A 1 88 ? -18.399 7.422 -22.213 1.00 60.66 88 LEU A CA 1
ATOM 655 C C . LEU A 1 88 ? -17.308 6.354 -22.081 1.00 60.66 88 LEU A C 1
ATOM 657 O O . LEU A 1 88 ? -16.280 6.486 -22.740 1.00 60.66 88 LEU A O 1
ATOM 661 N N . ILE A 1 89 ? -17.510 5.336 -21.237 1.00 63.28 89 ILE A N 1
ATOM 662 C CA . ILE A 1 89 ? -16.589 4.204 -21.091 1.00 63.28 89 ILE A CA 1
ATOM 663 C C . ILE A 1 89 ? -16.620 3.343 -22.353 1.00 63.28 89 ILE A C 1
ATOM 665 O O . ILE A 1 89 ? -15.550 3.024 -22.860 1.00 63.28 89 ILE A O 1
ATOM 669 N N . ASP A 1 90 ? -17.801 3.036 -22.891 1.00 62.34 90 ASP A N 1
ATOM 670 C CA . ASP A 1 90 ? -17.936 2.255 -24.130 1.00 62.34 90 ASP A CA 1
ATOM 671 C C . ASP A 1 90 ? -17.373 2.995 -25.362 1.00 62.34 90 ASP A C 1
ATOM 673 O O . ASP A 1 90 ? -16.825 2.366 -26.266 1.00 62.34 90 ASP A O 1
ATOM 677 N N . ASP A 1 91 ? -17.414 4.332 -25.365 1.00 63.06 91 ASP A N 1
ATOM 678 C CA . ASP A 1 91 ? -16.863 5.185 -26.430 1.00 63.06 91 ASP A CA 1
ATOM 679 C C . ASP A 1 91 ? -15.366 5.537 -26.251 1.00 63.06 91 ASP A C 1
ATOM 681 O O . ASP A 1 91 ? -14.839 6.426 -26.949 1.00 63.06 91 ASP A O 1
ATOM 685 N N . LEU A 1 92 ? -14.661 4.886 -25.313 1.00 56.06 92 LEU A N 1
ATOM 686 C CA . LEU A 1 92 ? -13.221 5.071 -25.130 1.00 56.06 92 LEU A CA 1
ATOM 687 C C . LEU A 1 92 ? -12.436 4.389 -26.262 1.00 56.06 92 LEU A C 1
ATOM 689 O O . LEU A 1 92 ? -12.498 3.167 -26.419 1.00 56.06 92 LEU A O 1
ATOM 693 N N . PRO A 1 93 ? -11.628 5.142 -27.028 1.00 55.47 93 PRO A N 1
ATOM 694 C CA . PRO A 1 93 ? -10.865 4.552 -28.115 1.00 55.47 93 PRO A CA 1
ATOM 695 C C . PRO A 1 93 ? -9.791 3.608 -27.575 1.00 55.47 93 PRO A C 1
ATOM 697 O O . PRO A 1 93 ? -8.990 3.972 -26.712 1.00 55.47 93 PRO A O 1
ATOM 700 N N . GLY A 1 94 ? -9.762 2.393 -28.123 1.00 57.41 94 GLY A N 1
ATOM 701 C CA . GLY A 1 94 ? -8.791 1.364 -27.764 1.00 57.41 94 GLY A CA 1
ATOM 702 C C . GLY A 1 94 ? -9.140 0.559 -26.513 1.00 57.41 94 GLY A C 1
ATOM 703 O O . GLY A 1 94 ? -8.258 -0.124 -26.003 1.00 57.41 94 GLY A O 1
ATOM 704 N N . LEU A 1 95 ? -10.387 0.611 -26.026 1.00 56.31 95 LEU A N 1
ATOM 705 C CA . LEU A 1 95 ? -10.854 -0.232 -24.917 1.00 56.31 95 LEU A CA 1
ATOM 706 C C . LEU A 1 95 ? -10.824 -1.736 -25.262 1.00 56.31 95 LEU A C 1
ATOM 708 O O . LEU A 1 95 ? -10.635 -2.579 -24.387 1.00 56.31 95 LEU A O 1
ATOM 712 N N . ASP A 1 96 ? -10.982 -2.069 -26.542 1.00 59.88 96 ASP A N 1
ATOM 713 C CA . ASP A 1 96 ? -10.963 -3.420 -27.108 1.00 59.88 96 ASP A CA 1
ATOM 714 C C . ASP A 1 96 ? -9.568 -3.878 -27.569 1.00 59.88 96 ASP A C 1
ATOM 716 O O . ASP A 1 96 ? -9.342 -5.075 -27.761 1.00 59.88 96 ASP A O 1
ATOM 720 N N . LYS A 1 97 ? -8.622 -2.943 -27.724 1.00 60.41 97 LYS A N 1
ATOM 721 C CA . LYS A 1 97 ? -7.275 -3.221 -28.232 1.00 60.41 97 LYS A CA 1
ATOM 722 C C . LYS A 1 97 ? -6.348 -3.651 -27.102 1.00 60.41 97 LYS A C 1
ATOM 724 O O . LYS A 1 97 ? -6.221 -2.987 -26.075 1.00 60.41 97 LYS A O 1
ATOM 729 N N . THR A 1 98 ? -5.633 -4.752 -27.305 1.00 66.69 98 THR A N 1
ATOM 730 C CA . THR A 1 98 ? -4.594 -5.172 -26.359 1.00 66.69 98 THR A CA 1
ATOM 731 C C . THR A 1 98 ? -3.344 -4.294 -26.493 1.00 66.69 98 THR A C 1
ATOM 733 O O . THR A 1 98 ? -3.047 -3.769 -27.566 1.00 66.69 98 THR A O 1
ATOM 736 N N . GLU A 1 99 ? -2.561 -4.159 -25.418 1.00 61.28 99 GLU A N 1
ATOM 737 C CA . GLU A 1 99 ? -1.311 -3.371 -25.408 1.00 61.28 99 GLU A CA 1
ATOM 738 C C . GLU A 1 99 ? -0.342 -3.797 -26.531 1.00 61.28 99 GLU A C 1
ATOM 740 O O . GLU A 1 99 ? 0.358 -2.972 -27.117 1.00 61.28 99 GLU A O 1
ATOM 745 N N . ALA A 1 100 ? -0.346 -5.085 -26.886 1.00 65.31 100 ALA A N 1
ATOM 746 C CA . ALA A 1 100 ? 0.457 -5.625 -27.978 1.00 65.31 100 ALA A CA 1
ATOM 747 C C . ALA A 1 100 ? 0.006 -5.120 -29.361 1.00 65.31 100 ALA A C 1
ATOM 749 O O . ALA A 1 100 ? 0.844 -4.851 -30.221 1.00 65.31 100 ALA A O 1
ATOM 750 N N . GLU A 1 101 ? -1.300 -4.964 -29.577 1.00 68.56 101 GLU A N 1
ATOM 751 C CA . GLU A 1 101 ? -1.855 -4.436 -30.828 1.00 68.56 101 GLU A CA 1
ATOM 752 C C . GLU A 1 101 ? -1.628 -2.928 -30.935 1.00 68.56 101 GLU A C 1
ATOM 754 O O . GLU A 1 101 ? -1.211 -2.452 -31.989 1.00 68.56 101 GLU A O 1
ATOM 759 N N . GLN A 1 102 ? -1.784 -2.190 -29.830 1.00 62.56 102 GLN A N 1
ATOM 760 C CA . GLN A 1 102 ? -1.456 -0.761 -29.775 1.00 62.56 102 GLN A CA 1
ATOM 761 C C . GLN A 1 102 ? 0.032 -0.499 -30.042 1.00 62.56 102 GLN A C 1
ATOM 763 O O . GLN A 1 102 ? 0.386 0.455 -30.736 1.00 62.56 102 GLN A O 1
ATOM 768 N N . MET A 1 103 ? 0.919 -1.354 -29.528 1.00 68.62 103 MET A N 1
ATOM 769 C CA . MET A 1 103 ? 2.358 -1.216 -29.740 1.00 68.62 103 MET A CA 1
ATOM 770 C C . MET A 1 103 ? 2.774 -1.546 -31.182 1.00 68.62 103 MET A C 1
ATOM 772 O O . MET A 1 103 ? 3.665 -0.889 -31.721 1.00 68.62 103 MET A O 1
ATOM 776 N N . GLU A 1 104 ? 2.122 -2.511 -31.841 1.00 81.12 104 GLU A N 1
ATOM 777 C CA . GLU A 1 104 ? 2.370 -2.799 -33.262 1.00 81.12 104 GLU A CA 1
ATOM 778 C C . GLU A 1 104 ? 1.791 -1.712 -34.179 1.00 81.12 104 GLU A C 1
ATOM 780 O O . GLU A 1 104 ? 2.420 -1.361 -35.178 1.00 81.12 104 GLU A O 1
ATOM 785 N N . GLU A 1 105 ? 0.643 -1.124 -33.835 1.00 77.81 105 GLU A N 1
ATOM 786 C CA . GLU A 1 105 ? 0.078 0.026 -34.553 1.00 77.81 105 GLU A CA 1
ATOM 787 C C . GLU A 1 105 ? 1.008 1.246 -34.449 1.00 77.81 105 GLU A C 1
ATOM 789 O O . GLU A 1 105 ? 1.346 1.856 -35.466 1.00 77.81 105 GLU A O 1
ATOM 794 N N . LEU A 1 106 ? 1.550 1.519 -33.254 1.00 77.19 106 LEU A N 1
ATOM 795 C CA . LEU A 1 106 ? 2.565 2.555 -33.051 1.00 77.19 106 LEU A CA 1
ATOM 796 C C . LEU A 1 106 ? 3.832 2.287 -33.878 1.00 77.19 106 LEU A C 1
ATOM 798 O O . LEU A 1 106 ? 4.366 3.199 -34.511 1.00 77.19 106 LEU A O 1
ATOM 802 N N . ARG A 1 107 ? 4.299 1.032 -33.912 1.00 79.00 107 ARG A N 1
ATOM 803 C CA . ARG A 1 107 ? 5.478 0.635 -34.695 1.00 79.00 107 ARG A CA 1
ATOM 804 C C . ARG A 1 107 ? 5.258 0.853 -36.191 1.00 79.00 107 ARG A C 1
ATOM 806 O O . ARG A 1 107 ? 6.159 1.326 -36.878 1.00 79.00 107 ARG A O 1
ATOM 813 N N . ARG A 1 108 ? 4.071 0.521 -36.704 1.00 84.31 108 ARG A N 1
ATOM 814 C CA . ARG A 1 108 ? 3.721 0.721 -38.119 1.00 84.31 108 ARG A CA 1
ATOM 815 C C . ARG A 1 108 ? 3.656 2.196 -38.490 1.00 84.31 108 ARG A C 1
ATOM 817 O O . ARG A 1 108 ? 4.220 2.573 -39.512 1.00 84.31 108 ARG A O 1
ATOM 824 N N . LEU A 1 109 ? 3.048 3.024 -37.646 1.00 80.75 109 LEU A N 1
ATOM 825 C CA . LEU A 1 109 ? 2.963 4.467 -37.876 1.00 80.75 109 LEU A CA 1
ATOM 826 C C . LEU A 1 109 ? 4.341 5.144 -37.855 1.00 80.75 109 LEU A C 1
ATOM 828 O O . LEU A 1 109 ? 4.593 6.034 -38.663 1.00 80.75 109 LEU A O 1
ATOM 832 N N . GLN A 1 110 ? 5.259 4.701 -36.988 1.00 78.50 110 GLN A N 1
ATOM 833 C CA . GLN A 1 110 ? 6.642 5.197 -36.987 1.00 78.50 110 GLN A CA 1
ATOM 834 C C . GLN A 1 110 ? 7.364 4.884 -38.299 1.00 78.50 110 GLN A C 1
ATOM 836 O O . GLN A 1 110 ? 8.004 5.762 -38.869 1.00 78.50 110 GLN A O 1
ATOM 841 N N . ILE A 1 111 ? 7.214 3.657 -38.802 1.00 87.06 111 ILE A N 1
ATOM 842 C CA . ILE A 1 111 ? 7.813 3.245 -40.076 1.00 87.06 111 ILE A CA 1
ATOM 843 C C . ILE A 1 111 ? 7.239 4.073 -41.226 1.00 87.06 111 ILE A C 1
ATOM 845 O O . ILE A 1 111 ? 7.999 4.626 -42.014 1.00 87.06 111 ILE A O 1
ATOM 849 N N . GLN A 1 112 ? 5.914 4.221 -41.288 1.00 85.56 112 GLN A N 1
ATOM 850 C CA . GLN A 1 112 ? 5.267 5.005 -42.338 1.00 85.56 112 GLN A CA 1
ATOM 851 C C . GLN A 1 112 ? 5.693 6.481 -42.293 1.00 85.56 112 GLN A C 1
ATOM 853 O O . GLN A 1 112 ? 6.003 7.066 -43.327 1.00 85.56 112 GLN A O 1
ATOM 858 N N . SER A 1 113 ? 5.786 7.076 -41.100 1.00 86.06 113 SER A N 1
ATOM 859 C CA . SER A 1 113 ? 6.266 8.452 -40.939 1.00 86.06 113 SER A CA 1
ATOM 860 C C . SER A 1 113 ? 7.721 8.618 -41.391 1.00 86.06 113 SER A C 1
ATOM 862 O O . SER A 1 113 ? 8.055 9.622 -42.022 1.00 86.06 113 SER A O 1
ATOM 864 N N . GLU A 1 114 ? 8.591 7.642 -41.116 1.00 83.62 114 GLU A N 1
ATOM 865 C CA . GLU A 1 114 ? 9.978 7.658 -41.588 1.00 83.62 114 GLU A CA 1
ATOM 866 C C . GLU A 1 114 ? 10.077 7.517 -43.113 1.00 83.62 114 GLU A C 1
ATOM 868 O O . GLU A 1 114 ? 10.877 8.219 -43.737 1.00 83.62 114 GLU A O 1
ATOM 873 N N . GLU A 1 115 ? 9.256 6.662 -43.723 1.00 87.94 115 GLU A N 1
ATOM 874 C CA . GLU A 1 115 ? 9.195 6.479 -45.178 1.00 87.94 115 GLU A CA 1
ATOM 875 C C . GLU A 1 115 ? 8.667 7.734 -45.889 1.00 87.94 115 GLU A C 1
ATOM 877 O O . GLU A 1 115 ? 9.261 8.200 -46.869 1.00 87.94 115 GLU A O 1
ATOM 882 N N . GLU A 1 116 ? 7.608 8.351 -45.362 1.00 85.44 116 GLU A N 1
ATOM 883 C CA . GLU A 1 116 ? 7.074 9.615 -45.875 1.00 85.44 116 GLU A CA 1
ATOM 884 C C . GLU A 1 116 ? 8.092 10.754 -45.711 1.00 85.44 116 GLU A C 1
ATOM 886 O O . GLU A 1 116 ? 8.320 11.525 -46.646 1.00 85.44 116 GLU A O 1
ATOM 891 N N . ALA A 1 117 ? 8.797 10.825 -44.577 1.00 81.31 117 ALA A N 1
ATOM 892 C CA . ALA A 1 117 ? 9.845 11.819 -44.355 1.00 81.31 117 ALA A CA 1
ATOM 893 C C . ALA A 1 117 ? 11.047 11.639 -45.298 1.00 81.31 117 ALA A C 1
ATOM 895 O O . ALA A 1 117 ? 11.632 12.628 -45.748 1.00 81.31 117 ALA A O 1
ATOM 896 N N . GLN A 1 118 ? 11.432 10.401 -45.620 1.00 81.62 118 GLN A N 1
ATOM 897 C CA . GLN A 1 118 ? 12.481 10.125 -46.607 1.00 81.62 118 GLN A CA 1
ATOM 898 C C . GLN A 1 118 ? 12.040 10.494 -48.022 1.00 81.62 118 GLN A C 1
ATOM 900 O O . GLN A 1 118 ? 12.817 11.092 -48.767 1.00 81.62 118 GLN A O 1
ATOM 905 N N . THR A 1 119 ? 10.788 10.208 -48.368 1.00 83.94 119 THR A N 1
ATOM 906 C CA . THR A 1 119 ? 10.214 10.564 -49.670 1.00 83.94 119 THR A CA 1
ATOM 907 C C . THR A 1 119 ? 10.164 12.081 -49.845 1.00 83.94 119 THR A C 1
ATOM 909 O O . THR A 1 119 ? 10.620 12.604 -50.859 1.00 83.94 119 THR A O 1
ATOM 912 N N . LEU A 1 120 ? 9.717 12.816 -48.821 1.00 80.19 120 LEU A N 1
ATOM 913 C CA . LEU A 1 120 ? 9.725 14.281 -48.824 1.00 80.19 120 LEU A CA 1
ATOM 914 C C . LEU A 1 120 ? 11.140 14.860 -48.964 1.00 80.19 120 LEU A C 1
ATOM 916 O O . LEU A 1 120 ? 11.316 15.875 -49.635 1.00 80.19 120 LEU A O 1
ATOM 920 N N . ARG A 1 121 ? 12.158 14.216 -48.377 1.00 77.94 121 ARG A N 1
ATOM 921 C CA . ARG A 1 121 ? 13.564 14.621 -48.546 1.00 77.94 121 ARG A CA 1
ATOM 922 C C . ARG A 1 121 ? 14.072 14.396 -49.964 1.00 77.94 121 ARG A C 1
ATOM 924 O O . ARG A 1 121 ? 14.751 15.273 -50.475 1.00 77.94 121 ARG A O 1
ATOM 931 N N . GLN A 1 122 ? 13.732 13.275 -50.597 1.00 80.75 122 GLN A N 1
ATOM 932 C CA . GLN A 1 122 ? 14.107 13.020 -51.992 1.00 80.75 122 GLN A CA 1
ATOM 933 C C . GLN A 1 122 ? 13.444 14.016 -52.942 1.00 80.75 122 GLN A C 1
ATOM 935 O O . GLN A 1 122 ? 14.112 14.562 -53.810 1.00 80.75 122 GLN A O 1
ATOM 940 N N . VAL A 1 123 ? 12.160 14.318 -52.732 1.00 83.38 123 VAL A N 1
ATOM 941 C CA . VAL A 1 123 ? 11.452 15.340 -53.515 1.00 83.38 123 VAL A CA 1
ATOM 942 C C . VAL A 1 123 ? 12.070 16.726 -53.298 1.00 83.38 123 VAL A C 1
ATOM 944 O O . VAL A 1 123 ? 12.196 17.493 -54.249 1.00 83.38 123 VAL A O 1
ATOM 947 N N . ALA A 1 124 ? 12.491 17.052 -52.071 1.00 75.88 124 ALA A N 1
ATOM 948 C CA . ALA A 1 124 ? 13.189 18.304 -51.781 1.00 75.88 124 ALA A CA 1
ATOM 949 C C . ALA A 1 124 ? 14.588 18.364 -52.421 1.00 75.88 124 ALA A C 1
ATOM 951 O O . ALA A 1 124 ? 14.960 19.404 -52.951 1.00 75.88 124 ALA A O 1
ATOM 952 N N . GLU A 1 125 ? 15.339 17.260 -52.413 1.00 75.44 125 GLU A N 1
ATOM 953 C CA . GLU A 1 125 ? 16.659 17.150 -53.048 1.00 75.44 125 GLU A CA 1
ATOM 954 C C . GLU A 1 125 ? 16.564 17.226 -54.580 1.00 75.44 125 GLU A C 1
ATOM 956 O O . GLU A 1 125 ? 17.372 17.895 -55.215 1.00 75.44 125 GLU A O 1
ATOM 961 N N . GLU A 1 126 ? 15.541 16.615 -55.182 1.00 72.75 126 GLU A N 1
ATOM 962 C CA . GLU A 1 126 ? 15.272 16.697 -56.623 1.00 72.75 126 GLU A CA 1
ATOM 963 C C . GLU A 1 126 ? 14.779 18.093 -57.050 1.00 72.75 126 GLU A C 1
ATOM 965 O O . GLU A 1 126 ? 15.011 18.523 -58.182 1.00 72.75 126 GLU A O 1
ATOM 970 N N . ALA A 1 127 ? 14.141 18.832 -56.138 1.00 69.38 127 ALA A N 1
ATOM 971 C CA . ALA A 1 127 ? 13.730 20.214 -56.357 1.00 69.38 127 ALA A CA 1
ATOM 972 C C . ALA A 1 127 ? 14.879 21.236 -56.212 1.00 69.38 127 ALA A C 1
ATOM 974 O O . ALA A 1 127 ? 14.714 22.384 -56.640 1.00 69.38 127 ALA A O 1
ATOM 975 N N . GLU A 1 128 ? 16.039 20.859 -55.655 1.00 56.09 128 GLU A N 1
ATOM 976 C CA . GLU A 1 128 ? 17.218 21.731 -55.605 1.00 56.09 128 GLU A CA 1
ATOM 977 C C . GLU A 1 128 ? 18.044 21.628 -56.908 1.00 56.09 128 GLU A C 1
ATOM 979 O O . GLU A 1 128 ? 18.561 20.562 -57.246 1.00 56.09 128 GLU A O 1
ATOM 984 N N . PRO A 1 129 ? 18.224 22.722 -57.681 1.00 56.31 129 PRO A N 1
ATOM 985 C CA . PRO A 1 129 ? 19.070 22.684 -58.870 1.00 56.31 129 PRO A CA 1
ATOM 986 C C . PRO A 1 129 ? 20.545 22.492 -58.474 1.00 56.31 129 PRO A C 1
ATOM 988 O O . PRO A 1 129 ? 20.998 23.099 -57.499 1.00 56.31 129 PRO A O 1
ATOM 991 N N . PRO A 1 130 ? 21.345 21.724 -59.242 1.00 50.78 130 PRO A N 1
ATOM 992 C CA . PRO A 1 130 ? 22.719 21.409 -58.872 1.00 50.78 130 PRO A CA 1
ATOM 993 C C . PRO A 1 130 ? 23.570 22.681 -58.852 1.00 50.78 130 PRO A C 1
ATOM 995 O O . PRO A 1 130 ? 23.980 23.198 -59.893 1.00 50.78 130 PRO A O 1
ATOM 998 N N . THR A 1 131 ? 23.895 23.184 -57.662 1.00 48.91 131 THR A N 1
ATOM 999 C CA . THR A 1 131 ? 24.934 24.202 -57.506 1.00 48.91 131 THR A CA 1
ATOM 1000 C C . THR A 1 131 ? 26.296 23.546 -57.703 1.00 48.91 131 THR A C 1
ATOM 1002 O O . THR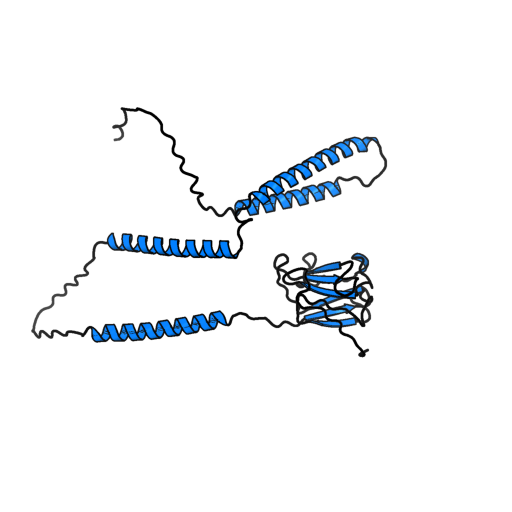 A 1 131 ? 26.968 23.147 -56.753 1.00 48.91 131 THR A O 1
ATOM 1005 N N . THR A 1 132 ? 26.728 23.431 -58.960 1.00 40.19 132 THR A N 1
ATOM 1006 C CA . THR A 1 132 ? 28.128 23.174 -59.300 1.00 40.19 132 THR A CA 1
ATOM 1007 C C . THR A 1 132 ? 28.968 24.349 -58.806 1.00 40.19 132 THR A C 1
ATOM 1009 O O . THR A 1 132 ? 29.032 25.399 -59.450 1.00 40.19 132 THR A O 1
ATOM 1012 N N . ALA A 1 133 ? 29.622 24.190 -57.657 1.00 39.53 133 ALA A N 1
ATOM 1013 C CA . ALA A 1 133 ? 30.649 25.110 -57.191 1.00 39.53 133 ALA A CA 1
ATOM 1014 C C . ALA A 1 133 ? 31.902 24.965 -58.074 1.00 39.53 133 ALA A C 1
ATOM 1016 O O . ALA A 1 133 ? 32.845 24.249 -57.749 1.00 39.53 133 ALA A O 1
ATOM 1017 N N . SER A 1 134 ? 31.903 25.637 -59.226 1.00 36.91 134 SER A N 1
ATOM 1018 C CA . SER A 1 134 ? 33.088 25.797 -60.066 1.00 36.91 134 SER A CA 1
ATOM 1019 C C . SER A 1 134 ? 33.969 26.899 -59.475 1.00 36.91 134 SER A C 1
ATOM 1021 O O . SER A 1 134 ? 33.792 28.079 -59.776 1.00 36.91 134 SER A O 1
ATOM 1023 N N . LEU A 1 135 ? 34.925 26.532 -58.618 1.00 34.31 135 LEU A N 1
ATOM 1024 C CA . LEU A 1 135 ? 35.968 27.457 -58.172 1.00 34.31 135 LEU A CA 1
ATOM 1025 C C . LEU A 1 135 ? 36.998 27.641 -59.295 1.00 34.31 135 LEU A C 1
ATOM 1027 O O . LEU A 1 135 ? 37.925 26.852 -59.458 1.00 34.31 135 LEU A O 1
ATOM 1031 N N . HIS A 1 136 ? 36.821 28.704 -60.077 1.00 30.33 136 HIS A N 1
ATOM 1032 C CA . HIS A 1 136 ? 37.816 29.186 -61.030 1.00 30.33 136 HIS A CA 1
ATOM 1033 C C . HIS A 1 136 ? 38.901 29.959 -60.262 1.00 30.33 136 HIS A C 1
ATOM 1035 O O . HIS A 1 136 ? 38.651 31.058 -59.772 1.00 30.33 136 HIS A O 1
ATOM 1041 N N . PHE A 1 137 ? 40.110 29.403 -60.166 1.00 31.89 137 PHE A N 1
ATOM 1042 C CA . PHE A 1 137 ? 41.294 30.136 -59.710 1.00 31.89 137 PHE A CA 1
ATOM 1043 C C . PHE A 1 137 ? 42.317 30.180 -60.845 1.00 31.89 137 PHE A C 1
ATOM 1045 O O . PHE A 1 137 ? 42.928 29.175 -61.195 1.00 31.89 137 PHE A O 1
ATOM 1052 N N . THR A 1 138 ? 42.488 31.357 -61.444 1.00 35.22 138 THR A N 1
ATOM 1053 C CA . THR A 1 138 ? 43.571 31.639 -62.391 1.00 35.22 138 THR A CA 1
ATOM 1054 C C . THR A 1 138 ? 44.733 32.280 -61.648 1.00 35.22 138 THR A C 1
ATOM 1056 O O . THR A 1 138 ? 44.551 33.364 -61.101 1.00 35.22 138 THR A O 1
ATOM 1059 N N . TRP A 1 139 ? 45.920 31.673 -61.699 1.00 27.78 139 TRP A N 1
ATOM 1060 C CA . TRP A 1 139 ? 47.194 32.395 -61.650 1.00 27.78 139 TRP A CA 1
ATOM 1061 C C . TRP A 1 139 ? 48.245 31.705 -62.528 1.00 27.78 139 TRP A C 1
ATOM 1063 O O . TRP A 1 139 ? 48.228 30.492 -62.722 1.00 27.78 139 TRP A O 1
ATOM 1073 N N . LEU A 1 140 ? 49.080 32.558 -63.116 1.00 32.06 140 LEU A N 1
ATOM 1074 C CA . LEU A 1 140 ? 50.024 32.344 -64.208 1.00 32.06 140 LEU A CA 1
ATOM 1075 C C . LEU A 1 140 ? 51.320 31.615 -63.808 1.00 32.06 140 LEU A C 1
ATOM 1077 O O . LEU A 1 140 ? 51.831 31.786 -62.708 1.00 32.06 140 LEU A O 1
ATOM 1081 N N . GLU A 1 141 ? 51.872 30.960 -64.834 1.00 35.50 141 GLU A N 1
ATOM 1082 C CA . GLU A 1 141 ? 53.279 30.623 -65.094 1.00 35.50 141 GLU A CA 1
ATOM 1083 C C . GLU A 1 141 ? 53.914 29.362 -64.470 1.00 35.50 141 GLU A C 1
ATOM 1085 O O . GLU A 1 141 ? 54.119 29.225 -63.269 1.00 35.50 141 GLU A O 1
ATOM 1090 N N . ASN A 1 142 ? 54.383 28.527 -65.410 1.00 35.50 142 ASN A N 1
ATOM 1091 C CA . ASN A 1 142 ? 55.304 27.390 -65.323 1.00 35.50 142 ASN A CA 1
ATOM 1092 C C . ASN A 1 142 ? 54.670 26.018 -65.075 1.00 35.50 142 ASN A C 1
ATOM 1094 O O . ASN A 1 142 ? 54.363 25.596 -63.964 1.00 35.50 142 ASN A O 1
ATOM 1098 N N . GLY A 1 143 ? 54.497 25.318 -66.199 1.00 46.47 143 GLY A N 1
ATOM 1099 C CA . GLY A 1 143 ? 53.848 24.029 -66.297 1.00 46.47 143 GLY A CA 1
ATOM 1100 C C . GLY A 1 143 ? 54.622 22.892 -65.646 1.00 46.47 143 GLY A C 1
ATOM 1101 O O . GLY A 1 143 ? 55.787 22.655 -65.950 1.00 46.47 143 GLY A O 1
ATOM 1102 N N . VAL A 1 144 ? 53.889 22.132 -64.838 1.00 35.00 144 VAL A N 1
ATOM 1103 C CA . VAL A 1 144 ? 54.041 20.690 -64.653 1.00 35.00 144 VAL A CA 1
ATOM 1104 C C . VAL A 1 144 ? 52.625 20.146 -64.462 1.00 35.00 144 VAL A C 1
ATOM 1106 O O . VAL A 1 144 ? 51.987 20.410 -63.447 1.00 35.00 144 VAL A O 1
ATOM 1109 N N . THR A 1 145 ? 52.097 19.411 -65.440 1.00 30.98 145 THR A N 1
ATOM 1110 C CA . THR A 1 145 ? 50.867 18.631 -65.253 1.00 30.98 145 THR A CA 1
ATOM 1111 C C . THR A 1 145 ? 51.230 17.361 -64.493 1.00 30.98 145 THR A C 1
ATOM 1113 O O . THR A 1 145 ? 51.795 16.434 -65.073 1.00 30.98 145 THR A O 1
ATOM 1116 N N . PHE A 1 146 ? 50.937 17.318 -63.194 1.00 33.94 146 PHE A N 1
ATOM 1117 C CA . PHE A 1 146 ? 50.908 16.070 -62.436 1.00 33.94 146 PHE A CA 1
ATOM 1118 C C . PHE A 1 146 ? 49.445 15.652 -62.289 1.00 33.94 146 PHE A C 1
ATOM 1120 O O . PHE A 1 146 ? 48.707 16.183 -61.463 1.00 33.94 146 PHE A O 1
ATOM 1127 N N . GLU A 1 147 ? 49.012 14.726 -63.138 1.00 36.34 147 GLU A N 1
ATOM 1128 C CA . GLU A 1 147 ? 47.713 14.073 -63.023 1.00 36.34 147 GLU A CA 1
ATOM 1129 C C . GLU A 1 147 ? 47.807 13.058 -61.873 1.00 36.34 147 GLU A C 1
ATOM 1131 O O . GLU A 1 147 ? 48.273 11.930 -62.035 1.00 36.34 147 GLU A O 1
ATOM 1136 N N . PHE A 1 148 ? 47.465 13.488 -60.657 1.00 35.88 148 PHE A N 1
ATOM 1137 C CA . PHE A 1 148 ? 47.445 12.601 -59.499 1.00 35.88 148 PHE A CA 1
ATOM 1138 C C . PHE A 1 148 ? 46.068 11.936 -59.413 1.00 35.88 148 PHE A C 1
ATOM 1140 O O . PHE A 1 148 ? 45.147 12.444 -58.778 1.00 35.88 148 PHE A O 1
ATOM 1147 N N . ALA A 1 149 ? 45.927 10.777 -60.060 1.00 42.53 149 ALA A N 1
ATOM 1148 C CA . ALA A 1 149 ? 44.816 9.865 -59.820 1.00 42.53 149 ALA A CA 1
ATOM 1149 C C . ALA A 1 149 ? 44.927 9.303 -58.389 1.00 42.53 149 ALA A C 1
ATOM 1151 O O . ALA A 1 149 ? 45.554 8.267 -58.144 1.00 42.53 149 ALA A O 1
ATOM 1152 N N . LEU A 1 150 ? 44.353 10.010 -57.412 1.00 43.94 150 LEU A N 1
ATOM 1153 C CA . LEU A 1 150 ? 44.144 9.491 -56.061 1.00 43.94 150 LEU A CA 1
ATOM 1154 C C . LEU A 1 150 ? 43.077 8.391 -56.134 1.00 43.94 150 LEU A C 1
ATOM 1156 O O . LEU A 1 150 ? 41.882 8.651 -56.125 1.00 43.94 150 LEU A O 1
ATOM 1160 N N . ARG A 1 151 ? 43.568 7.154 -56.269 1.00 46.28 151 ARG A N 1
ATOM 1161 C CA . ARG A 1 151 ? 42.822 5.892 -56.361 1.00 46.28 151 ARG A CA 1
ATOM 1162 C C . ARG A 1 151 ? 41.608 5.828 -55.425 1.00 46.28 151 ARG A C 1
ATOM 1164 O O . ARG A 1 151 ? 41.760 5.908 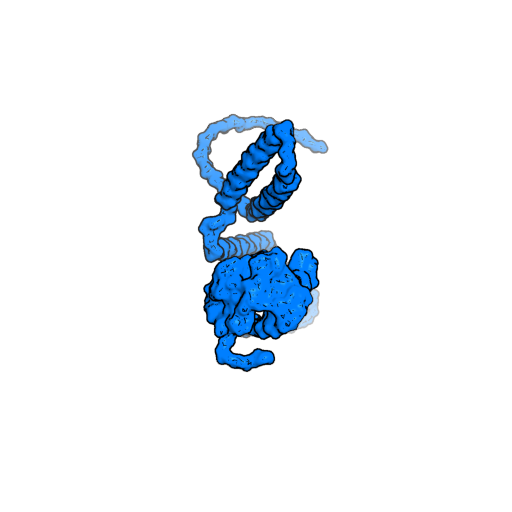-54.204 1.00 46.28 151 ARG A O 1
ATOM 1171 N N . ASP A 1 152 ? 40.477 5.425 -55.997 1.00 53.41 152 ASP A N 1
ATOM 1172 C CA . ASP A 1 152 ? 39.231 5.005 -55.333 1.00 53.41 152 ASP A CA 1
ATOM 1173 C C . ASP A 1 152 ? 39.417 3.977 -54.189 1.00 53.41 152 ASP A C 1
ATOM 1175 O O . ASP A 1 152 ? 38.564 3.829 -53.314 1.00 53.41 152 ASP A O 1
ATOM 1179 N N . ASN A 1 153 ? 40.569 3.296 -54.125 1.00 52.06 153 ASN A N 1
ATOM 1180 C CA . ASN A 1 153 ? 40.906 2.320 -53.081 1.00 52.06 153 ASN A CA 1
ATOM 1181 C C . ASN A 1 153 ? 41.021 2.903 -51.658 1.00 52.06 153 ASN A C 1
ATOM 1183 O O . ASN A 1 153 ? 40.831 2.164 -50.690 1.00 52.06 153 ASN A O 1
ATOM 1187 N N . ILE A 1 154 ? 41.338 4.191 -51.488 1.00 55.69 154 ILE A N 1
ATOM 1188 C CA . ILE A 1 154 ? 41.496 4.785 -50.143 1.00 55.69 154 ILE A CA 1
ATOM 1189 C C . ILE A 1 154 ? 40.124 5.104 -49.525 1.00 55.69 154 ILE A C 1
ATOM 1191 O O . ILE A 1 154 ? 39.894 4.842 -48.346 1.00 55.69 154 ILE A O 1
ATOM 1195 N N . LEU A 1 155 ? 39.174 5.579 -50.334 1.00 55.53 155 LEU A N 1
ATOM 1196 C CA . LEU A 1 155 ? 37.797 5.851 -49.905 1.00 55.53 155 LEU A CA 1
ATOM 1197 C C . LEU A 1 155 ? 37.028 4.560 -49.579 1.00 55.53 155 LEU A C 1
ATOM 1199 O O . LEU A 1 155 ? 36.334 4.493 -48.566 1.00 55.53 155 LEU A O 1
ATOM 1203 N N . LEU A 1 156 ? 37.215 3.501 -50.374 1.00 57.16 156 LEU A N 1
ATOM 1204 C CA . LEU A 1 156 ? 36.630 2.177 -50.114 1.00 57.16 156 LEU A CA 1
ATOM 1205 C C . LEU A 1 156 ? 37.139 1.542 -48.809 1.00 57.16 156 LEU A C 1
ATOM 1207 O O . LEU A 1 156 ? 36.354 0.968 -48.051 1.00 57.16 156 LEU A O 1
ATOM 1211 N N . THR A 1 157 ? 38.436 1.667 -48.514 1.00 56.56 157 THR A N 1
ATOM 1212 C CA . THR A 1 157 ? 39.034 1.110 -47.287 1.00 56.56 157 THR A CA 1
ATOM 1213 C C . THR A 1 157 ? 38.654 1.906 -46.035 1.00 56.56 157 THR A C 1
ATOM 1215 O O . THR A 1 157 ? 38.353 1.298 -45.006 1.00 56.56 157 THR A O 1
ATOM 1218 N N . LEU A 1 158 ? 38.558 3.238 -46.123 1.00 60.19 158 LEU A N 1
ATOM 1219 C CA . LEU A 1 158 ? 38.045 4.093 -45.042 1.00 60.19 158 LEU A CA 1
ATOM 1220 C C . LEU A 1 158 ? 36.563 3.836 -44.743 1.00 60.19 158 LEU A C 1
ATOM 1222 O O . LEU A 1 158 ? 36.196 3.711 -43.575 1.00 60.19 158 LEU A O 1
ATOM 1226 N N . ASN A 1 159 ? 35.723 3.672 -45.770 1.00 58.81 159 ASN A N 1
ATOM 1227 C CA . ASN A 1 159 ? 34.310 3.333 -45.586 1.00 58.81 159 ASN A CA 1
ATOM 1228 C C . ASN A 1 159 ? 34.131 1.961 -44.928 1.00 58.81 159 ASN A C 1
ATOM 1230 O O . ASN A 1 159 ? 33.290 1.812 -44.043 1.00 58.81 159 ASN A O 1
ATOM 1234 N N . HIS A 1 160 ? 34.942 0.963 -45.293 1.00 59.97 160 HIS A N 1
ATOM 1235 C CA . HIS A 1 160 ? 34.869 -0.351 -44.653 1.00 59.97 160 HIS A CA 1
ATOM 1236 C C . HIS A 1 160 ? 35.300 -0.298 -43.176 1.00 59.97 160 HIS A C 1
ATOM 1238 O O . HIS A 1 160 ? 34.654 -0.927 -42.334 1.00 59.97 160 HIS A O 1
ATOM 1244 N N . LEU A 1 161 ? 36.342 0.474 -42.848 1.00 60.75 161 LEU A N 1
ATOM 1245 C CA . LEU A 1 161 ? 36.795 0.691 -41.470 1.00 60.75 161 LEU A CA 1
ATOM 1246 C C . LEU A 1 161 ? 35.746 1.441 -40.637 1.00 60.75 161 LEU A C 1
ATOM 1248 O O . LEU A 1 161 ? 35.401 0.983 -39.549 1.00 60.75 161 LEU A O 1
ATOM 1252 N N . MET A 1 162 ? 35.160 2.524 -41.160 1.00 63.62 162 MET A N 1
ATOM 1253 C CA . MET A 1 162 ? 34.081 3.253 -40.477 1.00 63.62 162 MET A CA 1
ATOM 1254 C C . MET A 1 162 ? 32.832 2.387 -40.268 1.00 63.62 162 MET A C 1
ATOM 1256 O O . MET A 1 162 ? 32.198 2.458 -39.215 1.00 63.62 162 MET A O 1
ATOM 1260 N N . ARG A 1 163 ? 32.505 1.505 -41.221 1.00 63.22 163 ARG A N 1
ATOM 1261 C CA . ARG A 1 163 ? 31.372 0.572 -41.110 1.00 63.22 163 ARG A CA 1
ATOM 1262 C C . ARG A 1 163 ? 31.604 -0.527 -40.064 1.00 63.22 163 ARG A C 1
ATOM 1264 O O . ARG A 1 163 ? 30.665 -0.924 -39.383 1.00 63.22 163 ARG A O 1
ATOM 1271 N N . GLN A 1 164 ? 32.847 -0.987 -39.884 1.00 63.16 164 GLN A N 1
ATOM 1272 C CA . GLN A 1 164 ? 33.189 -1.938 -38.815 1.00 63.16 164 GLN A CA 1
ATOM 1273 C C . GLN A 1 164 ? 33.192 -1.292 -37.421 1.00 63.16 164 GLN A C 1
ATOM 1275 O O . GLN A 1 164 ? 32.725 -1.907 -36.458 1.00 63.16 164 GLN A O 1
ATOM 1280 N N . PHE A 1 165 ? 33.665 -0.047 -37.310 1.00 63.69 165 PHE A N 1
ATOM 1281 C CA . PHE A 1 165 ? 33.611 0.712 -36.057 1.00 63.69 165 PHE A CA 1
ATOM 1282 C C . PHE A 1 165 ? 32.169 1.020 -35.636 1.00 63.69 165 PHE A C 1
ATOM 1284 O O . PHE A 1 165 ? 31.803 0.770 -34.491 1.00 63.69 165 PHE A O 1
ATOM 1291 N N . THR A 1 166 ? 31.328 1.488 -36.561 1.00 66.75 166 THR A N 1
ATOM 1292 C CA . THR A 1 166 ? 29.910 1.787 -36.281 1.00 66.75 166 THR A CA 1
ATOM 1293 C C . THR A 1 166 ? 29.119 0.536 -35.899 1.00 66.75 166 THR A C 1
ATOM 1295 O O . THR A 1 166 ? 28.413 0.562 -34.895 1.00 66.75 166 THR A O 1
ATOM 1298 N N . ALA A 1 167 ? 29.297 -0.585 -36.607 1.00 68.25 167 ALA A N 1
ATOM 1299 C CA . ALA A 1 167 ? 28.645 -1.850 -36.258 1.00 68.25 167 ALA A CA 1
ATOM 1300 C C . ALA A 1 167 ? 29.047 -2.365 -34.863 1.00 68.25 167 ALA A C 1
ATOM 1302 O O . ALA A 1 167 ? 28.198 -2.847 -34.116 1.00 68.25 167 ALA A O 1
ATOM 1303 N N . SER A 1 168 ? 30.322 -2.220 -34.482 1.00 69.94 168 SER A N 1
ATOM 1304 C CA . SER A 1 168 ? 30.807 -2.648 -33.160 1.00 69.94 168 SER A CA 1
ATOM 1305 C C . SER A 1 168 ? 30.272 -1.764 -32.032 1.00 69.94 168 SER A C 1
ATOM 1307 O O . SER A 1 168 ? 29.923 -2.273 -30.970 1.00 69.94 168 SER A O 1
ATOM 1309 N N . VAL A 1 169 ? 30.163 -0.451 -32.265 1.00 72.88 169 VAL A N 1
ATOM 1310 C CA . VAL A 1 169 ? 29.576 0.494 -31.303 1.00 72.88 169 VAL A CA 1
ATOM 1311 C C . VAL A 1 169 ? 28.080 0.230 -31.120 1.00 72.88 169 VAL A C 1
ATOM 1313 O O . VAL A 1 169 ? 27.627 0.176 -29.982 1.00 72.88 169 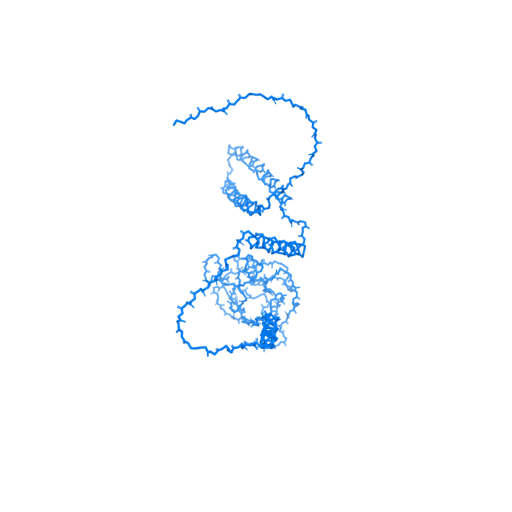VAL A O 1
ATOM 1316 N N . ILE A 1 170 ? 27.334 -0.014 -32.204 1.00 74.31 170 ILE A N 1
ATOM 1317 C CA . ILE A 1 170 ? 25.895 -0.336 -32.150 1.00 74.31 170 ILE A CA 1
ATOM 1318 C C . ILE A 1 170 ? 25.651 -1.672 -31.431 1.00 74.31 170 ILE A C 1
ATOM 1320 O O . ILE A 1 170 ? 24.721 -1.796 -30.637 1.00 74.31 170 ILE A O 1
ATOM 1324 N N . LEU A 1 171 ? 26.504 -2.674 -31.664 1.00 70.38 171 LEU A N 1
ATOM 1325 C CA . LEU A 1 171 ? 26.408 -3.959 -30.972 1.00 70.38 171 LEU A CA 1
ATOM 1326 C C . LEU A 1 171 ? 26.692 -3.807 -29.467 1.00 70.38 171 LEU A C 1
ATOM 1328 O O . LEU A 1 171 ? 25.966 -4.363 -28.648 1.00 70.38 171 LEU A O 1
ATOM 1332 N N . LEU A 1 172 ? 27.699 -3.013 -29.089 1.00 68.69 172 LEU A N 1
ATOM 1333 C CA . LEU A 1 172 ? 28.020 -2.725 -27.686 1.00 68.69 172 LEU A CA 1
ATOM 1334 C C . LEU A 1 172 ? 26.907 -1.942 -26.969 1.00 68.69 172 LEU A C 1
ATOM 1336 O O . LEU A 1 172 ? 26.599 -2.257 -25.819 1.00 68.69 172 LEU A O 1
ATOM 1340 N N . THR A 1 173 ? 26.270 -0.967 -27.625 1.00 67.94 173 THR A N 1
ATOM 1341 C CA . THR A 1 173 ? 25.153 -0.207 -27.036 1.00 67.94 173 THR A CA 1
ATOM 1342 C C . THR A 1 173 ? 23.879 -1.044 -26.915 1.00 67.94 173 THR A C 1
ATOM 1344 O O . THR A 1 173 ? 23.203 -0.961 -25.891 1.00 67.94 173 THR A O 1
ATOM 1347 N N . ALA A 1 174 ? 23.583 -1.913 -27.888 1.00 65.88 174 ALA A N 1
ATOM 1348 C CA . ALA A 1 174 ? 22.453 -2.844 -27.821 1.00 65.88 174 ALA A CA 1
ATOM 1349 C C . ALA A 1 174 ? 22.618 -3.892 -26.705 1.00 65.88 174 ALA A C 1
ATOM 1351 O O . ALA A 1 174 ? 21.660 -4.207 -25.997 1.00 65.88 174 ALA A O 1
ATOM 1352 N N . ILE A 1 175 ? 23.844 -4.390 -26.499 1.00 65.00 175 ILE A N 1
ATOM 1353 C CA . ILE A 1 175 ? 24.171 -5.298 -25.392 1.00 65.00 175 ILE A CA 1
ATOM 1354 C C . ILE A 1 175 ? 23.979 -4.584 -24.045 1.00 65.00 175 ILE A C 1
ATOM 1356 O O . ILE A 1 175 ? 23.369 -5.149 -23.142 1.00 65.00 175 ILE A O 1
ATOM 1360 N N . PHE A 1 176 ? 24.425 -3.330 -23.913 1.00 59.03 176 PHE A N 1
ATOM 1361 C CA . PHE A 1 176 ? 24.245 -2.552 -22.681 1.00 59.03 176 PHE A CA 1
ATOM 1362 C C . PHE A 1 176 ? 22.763 -2.240 -22.392 1.00 59.03 176 PHE A C 1
ATOM 1364 O O . PHE A 1 176 ? 22.326 -2.336 -21.246 1.00 59.03 176 PHE A O 1
ATOM 1371 N N . ALA A 1 177 ? 21.957 -1.964 -23.424 1.00 59.12 177 ALA A N 1
ATOM 1372 C CA . ALA A 1 177 ? 20.511 -1.774 -23.287 1.00 59.12 177 ALA A CA 1
ATOM 1373 C C . ALA A 1 177 ? 19.788 -3.060 -22.830 1.00 59.12 177 ALA A C 1
ATOM 1375 O O . ALA A 1 177 ? 18.911 -2.993 -21.970 1.00 59.12 177 ALA A O 1
ATOM 1376 N N . CYS A 1 178 ? 20.208 -4.239 -23.309 1.00 55.91 178 CYS A N 1
ATOM 1377 C CA . CYS A 1 178 ? 19.617 -5.529 -22.920 1.00 55.91 178 CYS A CA 1
ATOM 1378 C C . CYS A 1 178 ? 19.889 -5.948 -21.463 1.00 55.91 178 CYS A C 1
ATOM 1380 O O . CYS A 1 178 ? 19.155 -6.776 -20.930 1.00 55.91 178 CYS A O 1
ATOM 1382 N N . PHE A 1 179 ? 20.906 -5.393 -20.795 1.00 52.41 179 PHE A N 1
ATOM 1383 C CA . PHE A 1 179 ? 21.209 -5.714 -19.390 1.00 52.41 179 PHE A CA 1
ATOM 1384 C C . PHE A 1 179 ? 20.494 -4.811 -18.367 1.00 52.41 179 PHE A C 1
ATOM 1386 O O . PHE A 1 179 ? 2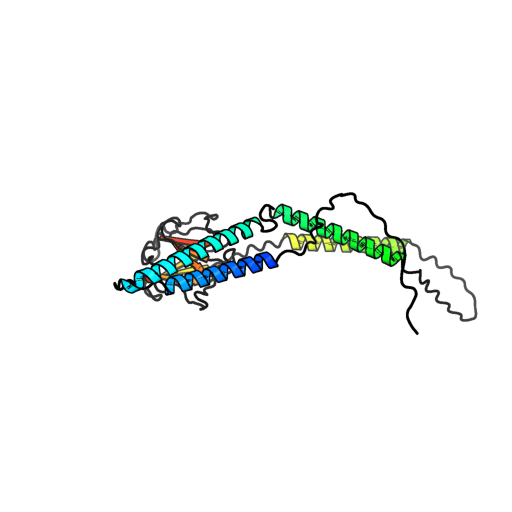0.703 -4.958 -17.164 1.00 52.41 179 PHE A O 1
ATOM 1393 N N . SER A 1 180 ? 19.619 -3.905 -18.812 1.00 52.16 180 SER A N 1
ATOM 1394 C CA . SER A 1 180 ? 19.008 -2.872 -17.961 1.00 52.16 180 SER A CA 1
ATOM 1395 C C . SER A 1 180 ? 17.733 -3.306 -17.225 1.00 52.16 180 SER A C 1
ATOM 1397 O O . SER A 1 180 ? 16.900 -2.468 -16.899 1.00 52.16 180 SER A O 1
ATOM 1399 N N . SER A 1 181 ? 17.545 -4.590 -16.919 1.00 54.00 181 SER A N 1
ATOM 1400 C CA . SER A 1 181 ? 16.548 -4.999 -15.922 1.00 54.00 181 SER A CA 1
ATOM 1401 C C . SER A 1 181 ? 17.194 -4.941 -14.539 1.00 54.00 181 SER A C 1
ATOM 1403 O O . SER A 1 181 ? 17.589 -5.966 -13.978 1.00 54.00 181 SER A O 1
ATOM 1405 N N . PHE A 1 182 ? 17.349 -3.733 -13.993 1.00 49.00 182 PHE A N 1
ATOM 1406 C CA . PHE A 1 182 ? 17.720 -3.577 -12.591 1.00 49.00 182 PHE A CA 1
ATOM 1407 C C . PHE A 1 182 ? 16.543 -4.051 -11.734 1.00 49.00 182 PHE A C 1
ATOM 1409 O O . PHE A 1 182 ? 15.637 -3.288 -11.409 1.00 49.00 182 PHE A O 1
ATOM 1416 N N . ALA A 1 183 ? 16.544 -5.330 -11.360 1.00 55.25 183 ALA A N 1
ATOM 1417 C CA . ALA A 1 183 ? 15.823 -5.763 -10.177 1.00 55.25 183 ALA A CA 1
ATOM 1418 C C . ALA A 1 183 ? 16.524 -5.104 -8.985 1.00 55.25 183 ALA A C 1
ATOM 1420 O O . ALA A 1 183 ? 17.520 -5.618 -8.473 1.00 55.25 183 ALA A O 1
ATOM 1421 N N . THR A 1 184 ? 16.064 -3.916 -8.598 1.00 58.50 184 THR A N 1
ATOM 1422 C CA . THR A 1 184 ? 16.580 -3.231 -7.416 1.00 58.50 184 THR A CA 1
ATOM 1423 C C . THR A 1 184 ? 16.196 -4.070 -6.207 1.00 58.50 184 THR A C 1
ATOM 1425 O O . THR A 1 184 ? 15.057 -4.040 -5.742 1.00 58.50 184 THR A O 1
ATOM 1428 N N . ALA A 1 185 ? 17.144 -4.873 -5.726 1.00 73.12 185 ALA A N 1
ATOM 1429 C CA . ALA A 1 185 ? 16.998 -5.580 -4.470 1.00 73.12 185 ALA A CA 1
ATOM 1430 C C . ALA A 1 185 ? 16.865 -4.529 -3.364 1.00 73.12 185 ALA A C 1
ATOM 1432 O O . ALA A 1 185 ? 17.805 -3.786 -3.082 1.00 73.12 185 ALA A O 1
ATOM 1433 N N . TRP A 1 186 ? 15.677 -4.441 -2.777 1.00 89.56 186 TRP A N 1
ATOM 1434 C CA . TRP A 1 186 ? 15.383 -3.546 -1.670 1.00 89.56 186 TRP A CA 1
ATOM 1435 C C . TRP A 1 186 ? 15.245 -4.360 -0.385 1.00 89.56 186 TRP A C 1
ATOM 1437 O O . TRP A 1 186 ? 14.947 -5.558 -0.401 1.00 89.56 186 TRP A O 1
ATOM 1447 N N . TYR A 1 187 ? 15.490 -3.703 0.738 1.00 93.00 187 TYR A N 1
ATOM 1448 C CA . TYR A 1 187 ? 15.254 -4.259 2.057 1.00 93.00 187 TYR A CA 1
ATOM 1449 C C . TYR A 1 187 ? 14.582 -3.188 2.894 1.00 93.00 187 TYR A C 1
ATOM 1451 O O . TYR A 1 187 ? 15.079 -2.066 2.990 1.00 93.00 187 TYR A O 1
ATOM 1459 N N . GLY A 1 188 ? 13.460 -3.547 3.494 1.00 94.75 188 GLY A N 1
ATOM 1460 C CA . GLY A 1 188 ? 12.727 -2.668 4.376 1.00 94.75 188 GLY A CA 1
ATOM 1461 C C . GLY A 1 188 ? 12.318 -3.373 5.652 1.00 94.75 188 GLY A C 1
ATOM 1462 O O . GLY A 1 188 ? 12.342 -4.601 5.749 1.00 94.75 188 GLY A O 1
ATOM 1463 N N . THR A 1 189 ? 11.942 -2.572 6.636 1.00 95.75 189 THR A N 1
ATOM 1464 C CA . THR A 1 189 ? 11.556 -3.045 7.960 1.00 95.75 189 THR A CA 1
ATOM 1465 C C . THR A 1 189 ? 10.153 -2.555 8.258 1.00 95.75 189 THR A C 1
ATOM 1467 O O . THR A 1 189 ? 9.889 -1.358 8.176 1.00 95.75 189 THR A O 1
ATOM 1470 N N . VAL A 1 190 ? 9.262 -3.468 8.635 1.00 96.75 190 VAL A N 1
ATOM 1471 C CA . VAL A 1 190 ? 7.944 -3.154 9.194 1.00 96.75 190 VAL A CA 1
ATOM 1472 C C . VAL A 1 190 ? 8.017 -3.405 10.693 1.00 96.75 190 VAL A C 1
ATOM 1474 O O . VAL A 1 190 ? 8.284 -4.520 11.125 1.00 96.75 190 VAL A O 1
ATOM 1477 N N . LYS A 1 191 ? 7.842 -2.364 11.499 1.00 96.62 191 LYS A N 1
ATOM 1478 C CA . LYS A 1 191 ? 7.932 -2.425 12.954 1.00 96.62 191 LYS A CA 1
ATOM 1479 C C . LYS A 1 191 ? 6.547 -2.302 13.568 1.00 96.62 191 LYS A C 1
ATOM 1481 O O . LYS A 1 191 ? 5.927 -1.243 13.491 1.00 96.62 191 LYS A O 1
ATOM 1486 N N . PHE A 1 192 ? 6.103 -3.384 14.195 1.00 97.00 192 PHE A N 1
ATOM 1487 C CA . PHE A 1 192 ? 4.860 -3.443 14.954 1.00 97.00 192 PHE A CA 1
ATOM 1488 C C . PHE A 1 192 ? 5.095 -3.039 16.405 1.00 97.00 192 PHE A C 1
ATOM 1490 O O . PHE A 1 192 ? 6.169 -3.289 16.960 1.00 97.00 192 PHE A O 1
ATOM 1497 N N . TYR A 1 193 ? 4.074 -2.444 17.005 1.00 97.69 193 TYR A N 1
ATOM 1498 C CA . TYR A 1 193 ? 4.054 -1.970 18.382 1.00 97.69 193 TYR A CA 1
ATOM 1499 C C . TYR A 1 193 ? 2.831 -2.553 19.084 1.00 97.69 193 TYR A C 1
ATOM 1501 O O . TYR A 1 193 ? 1.752 -2.619 18.487 1.00 97.69 193 TYR A O 1
ATOM 1509 N N . ALA A 1 194 ? 3.025 -3.024 20.314 1.00 97.19 194 ALA A N 1
ATOM 1510 C CA . ALA A 1 194 ? 1.968 -3.644 21.103 1.00 97.19 194 ALA A CA 1
ATOM 1511 C C . ALA A 1 194 ? 0.886 -2.639 21.516 1.00 97.19 194 ALA A C 1
ATOM 1513 O O . ALA A 1 194 ? -0.288 -2.988 21.550 1.00 97.19 194 ALA A O 1
ATOM 1514 N N . ASP A 1 195 ? 1.286 -1.389 21.755 1.00 97.62 195 ASP A N 1
ATOM 1515 C CA . ASP A 1 195 ? 0.401 -0.317 22.191 1.00 97.62 195 ASP A CA 1
ATOM 1516 C C . ASP A 1 195 ? 0.204 0.733 21.080 1.00 97.62 195 ASP A C 1
ATOM 1518 O O . ASP A 1 195 ? 0.886 0.743 20.041 1.00 97.62 195 ASP A O 1
ATOM 1522 N N . VAL A 1 196 ? -0.775 1.613 21.287 1.00 96.81 196 VAL A N 1
ATOM 1523 C CA . VAL A 1 196 ? -1.012 2.780 20.429 1.00 96.81 196 VAL A CA 1
ATOM 1524 C C . VAL A 1 196 ? 0.146 3.782 20.544 1.00 96.81 196 VAL A C 1
ATOM 1526 O O . VAL A 1 196 ? 1.043 3.644 21.371 1.00 96.81 196 VAL A O 1
ATOM 1529 N N . GLU A 1 197 ? 0.164 4.775 19.663 1.00 95.69 197 GLU A N 1
ATOM 1530 C CA . GLU A 1 197 ? 1.144 5.868 19.621 1.00 95.69 197 GLU A CA 1
ATOM 1531 C C . GLU A 1 197 ? 2.613 5.414 19.526 1.00 95.69 197 GLU A C 1
ATOM 1533 O O . GLU A 1 197 ? 3.543 6.170 19.809 1.00 95.69 197 GLU A O 1
ATOM 1538 N N . PHE A 1 198 ? 2.837 4.207 18.995 1.00 96.56 198 PHE A N 1
ATOM 1539 C CA . PHE A 1 198 ? 4.154 3.592 18.821 1.00 96.56 198 PHE A CA 1
ATOM 1540 C C . PHE A 1 198 ? 4.871 3.280 20.141 1.00 96.56 198 PHE A C 1
ATOM 1542 O O . PHE A 1 198 ? 6.104 3.370 20.218 1.00 96.56 198 PHE A O 1
ATOM 1549 N N . GLU A 1 199 ? 4.107 2.894 21.160 1.00 96.31 199 GLU A N 1
ATOM 1550 C CA . GLU A 1 199 ? 4.613 2.491 22.470 1.00 96.31 199 GLU A CA 1
ATOM 1551 C C . GLU A 1 199 ? 4.629 0.960 22.665 1.00 96.31 199 GLU A C 1
ATOM 1553 O O . GLU A 1 199 ? 4.285 0.174 21.776 1.00 96.31 199 GLU A O 1
ATOM 1558 N N . GLY A 1 200 ? 5.095 0.523 23.836 1.00 95.50 200 GLY A N 1
ATOM 1559 C CA . GLY A 1 200 ? 5.054 -0.879 24.240 1.00 95.50 200 GLY A CA 1
ATOM 1560 C C . GLY A 1 200 ? 6.150 -1.770 23.662 1.00 95.50 200 GLY A C 1
ATOM 1561 O O . GLY A 1 200 ? 7.200 -1.327 23.184 1.00 95.50 200 GLY A O 1
ATOM 1562 N N . ALA A 1 201 ? 5.909 -3.080 23.746 1.00 96.12 201 ALA A N 1
ATOM 1563 C CA . ALA A 1 201 ? 6.783 -4.084 23.154 1.00 96.12 201 ALA A CA 1
ATOM 1564 C C . ALA A 1 201 ? 6.757 -3.969 21.623 1.00 96.12 201 ALA A C 1
ATOM 1566 O O . ALA A 1 201 ? 5.716 -3.696 21.028 1.00 96.12 201 ALA A O 1
ATOM 1567 N N . THR A 1 202 ? 7.900 -4.195 20.971 1.00 95.50 202 THR A N 1
ATOM 1568 C CA . THR A 1 202 ? 8.020 -3.989 19.522 1.00 95.50 202 THR A CA 1
ATOM 1569 C C . THR A 1 202 ? 8.492 -5.232 18.800 1.00 95.50 202 THR A C 1
ATOM 1571 O O . THR A 1 202 ? 9.338 -5.957 19.320 1.00 95.50 202 THR A O 1
ATOM 1574 N N . TYR A 1 203 ? 8.037 -5.402 17.563 1.00 93.81 203 TYR A N 1
ATOM 1575 C CA . TYR A 1 203 ? 8.426 -6.516 16.709 1.00 93.81 203 TYR A CA 1
ATOM 1576 C C . TYR A 1 203 ? 8.812 -6.017 15.316 1.00 93.81 203 TYR A C 1
ATOM 1578 O O . TYR A 1 203 ? 7.939 -5.714 14.498 1.00 93.81 203 TYR A O 1
ATOM 1586 N N . PRO A 1 204 ? 10.118 -5.839 15.051 1.00 94.38 204 PRO A N 1
ATOM 1587 C CA . PRO A 1 204 ? 10.604 -5.469 13.733 1.00 94.38 204 PRO A CA 1
ATOM 1588 C C . PRO A 1 204 ? 10.624 -6.687 12.806 1.00 94.38 204 PRO A C 1
ATOM 1590 O O . PRO A 1 204 ? 11.106 -7.758 13.169 1.00 94.38 204 PRO A O 1
ATOM 1593 N N . TRP A 1 205 ? 10.156 -6.496 11.579 1.00 92.06 205 TRP A N 1
ATOM 1594 C CA . TRP A 1 205 ? 10.104 -7.519 10.549 1.00 92.06 205 TRP A CA 1
ATOM 1595 C C . TRP A 1 205 ? 10.802 -7.047 9.279 1.00 92.06 205 TRP A C 1
ATOM 1597 O O . TRP A 1 205 ? 10.354 -6.107 8.622 1.00 92.06 205 TRP A O 1
ATOM 1607 N N . GLY A 1 206 ? 11.890 -7.721 8.918 1.00 93.25 206 GLY A N 1
ATOM 1608 C CA . GLY A 1 206 ? 12.617 -7.467 7.679 1.00 93.25 206 GLY A CA 1
ATOM 1609 C C . GLY A 1 206 ? 11.936 -8.102 6.472 1.00 93.25 206 GLY A C 1
ATOM 1610 O O . GLY A 1 206 ? 11.625 -9.293 6.490 1.00 93.25 206 GLY A O 1
ATOM 1611 N N . ILE A 1 207 ? 11.741 -7.335 5.403 1.00 93.12 207 ILE A N 1
ATOM 1612 C CA . ILE A 1 207 ? 11.213 -7.822 4.127 1.00 93.12 207 ILE A CA 1
ATOM 1613 C C . ILE A 1 207 ? 12.049 -7.325 2.951 1.00 93.12 207 ILE A C 1
ATOM 1615 O O . ILE A 1 207 ? 12.617 -6.239 2.974 1.00 93.12 207 ILE A O 1
ATOM 1619 N N . SER A 1 208 ? 12.100 -8.139 1.902 1.00 92.88 208 SER A N 1
ATOM 1620 C CA . SER A 1 208 ? 12.811 -7.837 0.652 1.00 92.88 208 SER A CA 1
ATOM 1621 C C . SER A 1 208 ? 12.050 -8.294 -0.593 1.00 92.88 208 SER A C 1
ATOM 1623 O O . SER A 1 208 ? 12.604 -8.355 -1.689 1.00 92.88 208 SER A O 1
ATOM 1625 N N . LYS A 1 209 ? 10.778 -8.686 -0.433 1.00 93.25 209 LYS A N 1
ATOM 1626 C CA . LYS A 1 209 ? 9.924 -9.158 -1.526 1.00 93.25 209 LYS A CA 1
ATOM 1627 C C . LYS A 1 209 ? 8.533 -8.548 -1.423 1.00 93.25 209 LYS A C 1
ATOM 1629 O O . LYS A 1 209 ? 7.884 -8.650 -0.386 1.00 93.25 209 LYS A O 1
ATOM 1634 N N . THR A 1 210 ? 8.068 -7.960 -2.520 1.00 94.56 210 THR A N 1
ATOM 1635 C CA . THR A 1 210 ? 6.676 -7.529 -2.689 1.00 94.56 210 THR A CA 1
ATOM 1636 C C . THR A 1 210 ? 5.802 -8.705 -3.121 1.00 94.56 210 THR A C 1
ATOM 1638 O O . THR A 1 210 ? 6.292 -9.792 -3.450 1.00 94.56 210 THR A O 1
ATOM 1641 N N . GLN A 1 211 ? 4.483 -8.517 -3.070 1.00 95.31 211 GLN A N 1
ATOM 1642 C CA . GLN A 1 211 ? 3.471 -9.523 -3.415 1.00 95.31 211 GLN A CA 1
ATOM 1643 C C . GLN A 1 211 ? 3.557 -10.833 -2.608 1.00 95.31 211 GLN A C 1
ATOM 1645 O O . GLN A 1 211 ? 3.012 -11.860 -3.025 1.00 95.31 211 GLN A O 1
ATOM 1650 N N . ARG A 1 212 ? 4.264 -10.827 -1.473 1.00 95.56 212 ARG A N 1
ATOM 1651 C CA . ARG A 1 212 ? 4.386 -11.951 -0.541 1.00 95.56 212 ARG A CA 1
ATOM 1652 C C . ARG A 1 212 ? 3.551 -11.661 0.692 1.00 95.56 212 ARG A C 1
ATOM 1654 O O . ARG A 1 212 ? 3.673 -10.589 1.273 1.00 95.56 212 ARG A O 1
ATOM 1661 N N . CYS A 1 213 ? 2.725 -12.622 1.080 1.00 96.81 213 CYS A N 1
ATOM 1662 C CA . CYS A 1 213 ? 1.975 -12.523 2.321 1.00 96.81 213 CYS A CA 1
ATOM 1663 C C . CYS A 1 213 ? 2.831 -13.009 3.493 1.00 96.81 213 CYS A C 1
ATOM 1665 O O . CYS A 1 213 ? 3.375 -14.110 3.427 1.00 96.81 213 CYS A O 1
ATOM 1667 N N . TYR A 1 214 ? 2.933 -12.213 4.549 1.00 95.75 214 TYR A N 1
ATOM 1668 C CA . TYR A 1 214 ? 3.711 -12.500 5.748 1.00 95.75 214 TYR A CA 1
ATOM 1669 C C . TYR A 1 214 ? 2.771 -12.699 6.938 1.00 95.75 214 TYR A C 1
ATOM 1671 O O . TYR A 1 214 ? 2.069 -11.775 7.341 1.00 95.75 214 TYR A O 1
ATOM 1679 N N . ASN A 1 215 ? 2.753 -13.902 7.505 1.00 95.62 215 ASN A N 1
ATOM 1680 C CA . ASN A 1 215 ? 1.988 -14.237 8.703 1.00 95.62 215 ASN A CA 1
ATOM 1681 C C . ASN A 1 215 ? 2.795 -13.903 9.962 1.00 95.62 215 ASN A C 1
ATOM 1683 O O . ASN A 1 215 ? 3.901 -14.418 10.146 1.00 95.62 215 ASN A O 1
ATOM 1687 N N . LEU A 1 216 ? 2.214 -13.105 10.861 1.00 92.62 216 LEU A N 1
ATOM 1688 C CA . LEU A 1 216 ? 2.904 -12.553 12.032 1.00 92.62 216 LEU A CA 1
ATOM 1689 C C . LEU A 1 216 ? 3.272 -13.589 13.100 1.00 92.62 216 LEU A C 1
ATOM 1691 O O . LEU A 1 216 ? 4.138 -13.319 13.925 1.00 92.62 216 LEU A O 1
ATOM 1695 N N . SER A 1 217 ? 2.682 -14.786 13.061 1.00 87.94 217 SER A N 1
ATOM 1696 C CA . SER A 1 217 ? 3.070 -15.963 13.858 1.00 87.94 217 SER A CA 1
ATOM 1697 C C . SER A 1 217 ? 3.265 -15.677 15.360 1.00 87.94 217 SER A C 1
ATOM 1699 O O . SER A 1 217 ? 2.305 -15.719 16.119 1.00 87.94 217 SER A O 1
ATOM 1701 N N . CYS A 1 218 ? 4.488 -15.376 15.816 1.00 87.75 218 CYS A N 1
ATOM 1702 C CA . CYS A 1 218 ? 4.788 -15.036 17.216 1.00 87.75 218 CYS A CA 1
ATOM 1703 C C . CYS A 1 218 ? 4.231 -13.677 17.672 1.00 87.75 218 CYS A C 1
ATOM 1705 O O . CYS A 1 218 ? 4.195 -13.406 18.873 1.00 87.75 218 CYS A O 1
ATOM 1707 N N . TRP A 1 219 ? 3.817 -12.832 16.730 1.00 92.25 219 TRP A N 1
ATOM 1708 C CA . TRP A 1 219 ? 3.223 -11.517 16.970 1.00 92.25 219 TRP A CA 1
ATOM 1709 C C . TRP A 1 219 ? 1.765 -11.429 16.496 1.00 92.25 219 TRP A C 1
ATOM 1711 O O . TRP A 1 219 ? 1.236 -10.346 16.265 1.00 92.25 219 TRP A O 1
ATOM 1721 N N . ASP A 1 220 ? 1.126 -12.585 16.320 1.00 94.31 220 ASP A N 1
ATOM 1722 C CA . ASP A 1 220 ? -0.279 -12.707 15.928 1.00 94.31 220 ASP A CA 1
ATOM 1723 C C . ASP A 1 220 ? -1.183 -11.988 16.942 1.00 94.31 220 ASP A C 1
ATOM 1725 O O . ASP A 1 220 ? -1.059 -12.241 18.144 1.00 94.31 220 ASP A O 1
ATOM 1729 N N . ASN A 1 221 ? -2.089 -11.127 16.464 1.00 95.75 221 ASN A N 1
ATOM 1730 C CA . ASN A 1 221 ? -3.125 -10.468 17.273 1.00 95.75 221 ASN A CA 1
ATOM 1731 C C . ASN A 1 221 ? -2.589 -9.622 18.441 1.00 95.75 221 ASN A C 1
ATOM 1733 O O . ASN A 1 221 ? -3.071 -9.713 19.569 1.00 95.75 221 ASN A O 1
ATOM 1737 N N . ARG A 1 222 ? -1.529 -8.846 18.193 1.00 95.62 222 ARG A N 1
ATOM 1738 C CA . ARG A 1 222 ? -0.882 -8.007 19.223 1.00 95.62 222 ARG A CA 1
ATOM 1739 C C . ARG A 1 222 ? -0.563 -6.587 18.792 1.00 95.62 222 ARG A C 1
ATOM 1741 O O . ARG A 1 222 ? -0.045 -5.826 19.591 1.00 95.62 222 ARG A O 1
ATOM 1748 N N . ALA A 1 223 ? -0.704 -6.268 17.510 1.00 96.75 223 ALA A N 1
ATOM 1749 C CA . ALA A 1 223 ? -0.302 -4.963 17.012 1.00 96.75 223 ALA A CA 1
ATOM 1750 C C . ALA A 1 223 ? -1.426 -3.944 17.226 1.00 96.75 223 ALA A C 1
ATOM 1752 O O . ALA A 1 223 ? -2.538 -4.153 16.739 1.00 96.75 223 ALA A O 1
ATOM 1753 N N . SER A 1 224 ? -1.086 -2.824 17.862 1.00 97.81 224 SER A N 1
ATOM 1754 C CA . SER A 1 224 ? -1.967 -1.658 18.035 1.00 97.81 224 SER A CA 1
ATOM 1755 C C . SER A 1 224 ? -1.486 -0.432 17.248 1.00 97.81 224 SER A C 1
ATOM 1757 O O . SER A 1 224 ? -2.267 0.472 16.957 1.00 97.81 224 SER A O 1
ATOM 1759 N N . SER A 1 225 ? -0.216 -0.411 16.829 1.00 97.62 225 SER A N 1
ATOM 1760 C CA . SER A 1 225 ? 0.317 0.584 15.890 1.00 97.62 225 SER A CA 1
ATOM 1761 C C . SER A 1 225 ? 1.494 0.042 15.067 1.00 97.62 225 SER A C 1
ATOM 1763 O O . SER A 1 225 ? 2.065 -1.014 15.372 1.00 97.62 225 SER A O 1
ATOM 1765 N N . VAL A 1 226 ? 1.855 0.727 13.974 1.00 97.62 226 VAL A N 1
ATOM 1766 C CA . VAL A 1 226 ? 2.900 0.250 13.050 1.00 97.62 226 VAL A CA 1
ATOM 1767 C C . VAL A 1 226 ? 3.681 1.386 12.390 1.00 97.62 226 VAL A C 1
ATOM 1769 O O . VAL A 1 226 ? 3.139 2.440 12.072 1.00 97.62 226 VAL A O 1
ATOM 1772 N N . LYS A 1 227 ? 4.965 1.147 12.117 1.00 96.81 227 LYS A N 1
ATOM 1773 C CA . LYS A 1 227 ? 5.807 1.990 11.253 1.00 96.81 227 LYS A CA 1
ATOM 1774 C C . LYS A 1 227 ? 6.538 1.133 10.239 1.00 96.81 227 LYS A C 1
ATOM 1776 O O . LYS A 1 227 ? 6.782 -0.044 10.484 1.00 96.81 227 LYS A O 1
ATOM 1781 N N . TRP A 1 228 ? 6.949 1.726 9.130 1.00 96.88 228 TRP A N 1
ATOM 1782 C CA . TRP A 1 228 ? 7.811 1.045 8.175 1.00 96.88 228 TRP A CA 1
ATOM 1783 C C . TRP A 1 228 ? 8.825 1.991 7.546 1.00 96.88 228 TRP A C 1
ATOM 1785 O O . TRP A 1 228 ? 8.649 3.207 7.531 1.00 96.88 228 TRP A O 1
ATOM 1795 N N . GLU A 1 229 ? 9.894 1.406 7.023 1.00 95.31 229 GLU A N 1
ATOM 1796 C CA . GLU A 1 229 ? 10.962 2.100 6.311 1.00 95.31 229 GLU A CA 1
ATOM 1797 C C . GLU A 1 229 ? 11.585 1.186 5.252 1.00 95.31 229 GLU A C 1
ATOM 1799 O O . GLU A 1 229 ? 11.474 -0.038 5.334 1.00 95.31 229 GLU A O 1
ATOM 1804 N N . GLY A 1 230 ? 12.232 1.774 4.243 1.00 94.19 230 GLY A N 1
ATOM 1805 C CA . GLY A 1 230 ? 12.938 1.023 3.196 1.00 94.19 230 GLY A CA 1
ATOM 1806 C C . GLY A 1 230 ? 12.037 0.200 2.268 1.00 94.19 230 GLY A C 1
ATOM 1807 O O . GLY A 1 230 ? 12.540 -0.612 1.498 1.00 94.19 230 GLY A O 1
ATOM 1808 N N . LEU A 1 231 ? 10.717 0.391 2.336 1.00 95.56 231 LEU A N 1
ATOM 1809 C CA . LEU A 1 231 ? 9.771 -0.233 1.415 1.00 95.56 231 LEU A CA 1
ATOM 1810 C C . LEU A 1 231 ? 9.848 0.437 0.033 1.00 95.56 231 LEU A C 1
ATOM 1812 O O . LEU A 1 231 ? 10.197 1.621 -0.042 1.00 95.56 231 LEU A O 1
ATOM 1816 N N . PRO A 1 232 ? 9.475 -0.262 -1.057 1.00 94.56 232 PRO A N 1
ATOM 1817 C CA . PRO A 1 232 ? 9.251 0.373 -2.349 1.00 94.56 232 PRO A CA 1
ATOM 1818 C C . PRO A 1 232 ? 8.280 1.528 -2.166 1.00 94.56 232 PRO A C 1
ATOM 1820 O O . PRO A 1 232 ? 7.402 1.452 -1.312 1.00 94.56 232 PRO A O 1
ATOM 1823 N N . THR A 1 233 ? 8.447 2.608 -2.915 1.00 94.50 233 THR A N 1
ATOM 1824 C CA . THR A 1 233 ? 7.558 3.780 -2.845 1.00 94.50 233 THR A CA 1
ATOM 1825 C C . THR A 1 233 ? 6.712 3.935 -4.102 1.00 94.50 233 THR A C 1
ATOM 1827 O O . THR A 1 233 ? 5.722 4.662 -4.090 1.00 94.50 233 THR A O 1
ATOM 1830 N N . SER A 1 234 ? 7.087 3.239 -5.176 1.00 92.00 234 SER A N 1
ATOM 1831 C CA . SER A 1 234 ? 6.448 3.295 -6.489 1.00 92.00 234 SER A CA 1
ATOM 1832 C C . SER A 1 234 ? 5.752 1.972 -6.804 1.00 92.00 234 SER A C 1
ATOM 1834 O O . SER A 1 234 ? 6.222 0.915 -6.393 1.00 92.00 234 SER A O 1
ATOM 1836 N N . GLY A 1 235 ? 4.634 2.031 -7.524 1.00 91.75 235 GLY A N 1
ATOM 1837 C CA . GLY A 1 235 ? 3.839 0.856 -7.886 1.00 91.75 235 GLY A CA 1
ATOM 1838 C C . GLY A 1 235 ? 2.623 1.201 -8.750 1.00 91.75 235 GLY A C 1
ATOM 1839 O O . GLY A 1 235 ? 2.430 2.342 -9.158 1.00 91.75 235 GLY A O 1
ATOM 1840 N N . SER A 1 236 ? 1.777 0.213 -9.023 1.00 92.81 236 SER A N 1
ATOM 1841 C CA . SER A 1 236 ? 0.595 0.312 -9.887 1.00 92.81 236 SER A CA 1
ATOM 1842 C C . SER A 1 236 ? -0.614 0.982 -9.223 1.00 92.81 236 SER A C 1
ATOM 1844 O O . SER A 1 236 ? -1.633 1.182 -9.879 1.00 92.81 236 SER A O 1
ATOM 1846 N N . PHE A 1 237 ? -0.540 1.354 -7.942 1.00 91.06 237 PHE A N 1
ATOM 1847 C CA . PHE A 1 237 ? -1.640 2.015 -7.235 1.00 91.06 237 PHE A CA 1
ATOM 1848 C C . PHE A 1 237 ? -1.454 3.529 -7.289 1.00 91.06 237 PHE A C 1
ATOM 1850 O O . PHE A 1 237 ? -0.891 4.127 -6.372 1.00 91.06 237 PHE A O 1
ATOM 1857 N N . SER A 1 238 ? -1.891 4.142 -8.392 1.00 89.88 238 SER A N 1
ATOM 1858 C CA . SER A 1 238 ? -1.707 5.579 -8.656 1.00 89.88 238 SER A CA 1
ATOM 1859 C C . SER A 1 238 ? -0.231 5.998 -8.607 1.00 89.88 238 SER A C 1
ATOM 1861 O O . SER A 1 238 ? 0.128 7.002 -7.994 1.00 89.88 238 SER A O 1
ATOM 1863 N N . GLY A 1 239 ? 0.645 5.176 -9.194 1.00 91.44 239 GLY A N 1
ATOM 1864 C CA . GLY A 1 239 ? 2.095 5.387 -9.180 1.00 91.44 239 GLY A CA 1
ATOM 1865 C C . GLY A 1 239 ? 2.779 4.997 -7.866 1.00 91.44 239 GLY A C 1
ATOM 1866 O O . GLY A 1 239 ? 3.996 5.125 -7.763 1.00 91.44 239 GLY A O 1
ATOM 1867 N N . LYS A 1 240 ? 2.035 4.501 -6.869 1.00 92.94 240 LYS A N 1
ATOM 1868 C CA . LYS A 1 240 ? 2.547 4.137 -5.543 1.00 92.94 240 LYS A CA 1
ATOM 1869 C C . LYS A 1 240 ? 2.399 2.648 -5.257 1.00 92.94 240 LYS A C 1
ATOM 1871 O O . LYS A 1 240 ? 1.535 1.959 -5.801 1.00 92.94 240 LYS A O 1
ATOM 1876 N N . SER A 1 241 ? 3.226 2.159 -4.348 1.00 95.44 241 SER A N 1
ATOM 1877 C CA . SER A 1 241 ? 3.032 0.872 -3.677 1.00 95.44 241 SER A CA 1
ATOM 1878 C C . SER A 1 241 ? 2.308 1.066 -2.344 1.00 95.44 241 SER A C 1
ATOM 1880 O O . SER A 1 241 ? 2.260 2.165 -1.780 1.00 95.44 241 SER A O 1
ATOM 1882 N N . ARG A 1 242 ? 1.691 -0.004 -1.849 1.00 97.00 242 ARG A N 1
ATOM 1883 C CA . ARG A 1 242 ? 0.829 0.021 -0.663 1.00 97.00 242 ARG A CA 1
ATOM 1884 C C . ARG A 1 242 ? 1.164 -1.140 0.257 1.00 97.00 242 ARG A C 1
ATOM 1886 O O . ARG A 1 242 ? 1.502 -2.217 -0.212 1.00 97.00 242 ARG A O 1
ATOM 1893 N N . ILE A 1 243 ? 1.084 -0.936 1.561 1.00 97.75 243 ILE A N 1
ATOM 1894 C CA . ILE A 1 243 ? 1.190 -1.996 2.562 1.00 97.75 243 ILE A CA 1
ATOM 1895 C C . ILE A 1 243 ? -0.195 -2.238 3.140 1.00 97.75 243 ILE A C 1
ATOM 1897 O O . ILE A 1 243 ? -0.874 -1.293 3.531 1.00 97.75 243 ILE A O 1
ATOM 1901 N N . ALA A 1 244 ? -0.614 -3.496 3.157 1.00 97.88 244 ALA A N 1
ATOM 1902 C CA . ALA A 1 244 ? -1.918 -3.919 3.630 1.00 97.88 244 ALA A CA 1
ATOM 1903 C C . ALA A 1 244 ? -1.766 -4.880 4.807 1.00 97.88 244 ALA A C 1
ATO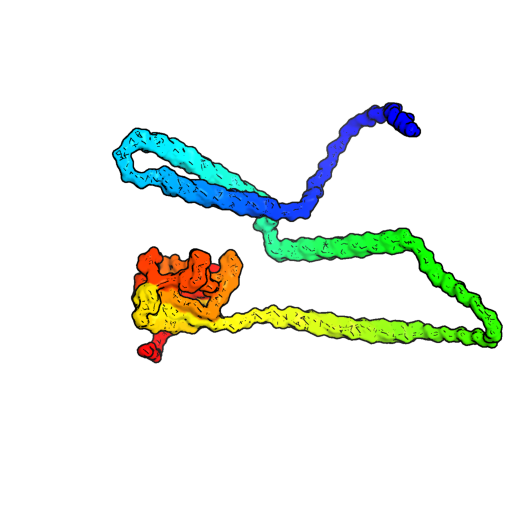M 1905 O O . ALA A 1 244 ? -0.929 -5.785 4.774 1.00 97.88 244 ALA A O 1
ATOM 1906 N N . PHE A 1 245 ? -2.597 -4.686 5.823 1.00 98.12 245 PHE A N 1
ATOM 1907 C CA . PHE A 1 245 ? -2.646 -5.471 7.048 1.00 98.12 245 PHE A CA 1
ATOM 1908 C C . PHE A 1 245 ? -4.001 -6.156 7.144 1.00 98.12 245 PHE A C 1
ATOM 1910 O O . PHE A 1 245 ? -5.025 -5.546 6.844 1.00 98.12 245 PHE A O 1
ATOM 1917 N N . PHE A 1 246 ? -3.987 -7.422 7.543 1.00 97.75 246 PHE A N 1
ATOM 1918 C CA . PHE A 1 246 ? -5.127 -8.326 7.490 1.00 97.75 246 PHE A CA 1
ATOM 1919 C C . PHE A 1 246 ? -5.400 -8.922 8.858 1.00 97.75 246 PHE A C 1
ATOM 1921 O O . PHE A 1 246 ? -4.465 -9.338 9.552 1.00 97.75 246 PHE A O 1
ATOM 1928 N N . THR A 1 247 ? -6.681 -9.021 9.210 1.00 97.31 247 THR A N 1
ATOM 1929 C CA . THR A 1 247 ? -7.096 -9.655 10.464 1.00 97.31 247 THR A CA 1
ATOM 1930 C C . THR A 1 247 ? -7.069 -11.179 10.409 1.00 97.31 247 THR A C 1
ATOM 1932 O O . THR A 1 247 ? -6.975 -11.858 11.425 1.00 97.31 247 THR A O 1
ATOM 1935 N N . GLY A 1 248 ? -7.120 -11.747 9.206 1.00 95.62 248 GLY A N 1
ATOM 1936 C CA . GLY A 1 248 ? -6.926 -13.168 8.976 1.00 95.62 248 GLY A CA 1
ATOM 1937 C C . GLY A 1 248 ? -5.477 -13.513 8.650 1.00 95.62 248 GLY A C 1
ATOM 1938 O O . GLY A 1 248 ? -4.681 -12.693 8.182 1.00 95.62 248 GLY A O 1
ATOM 1939 N N . LYS A 1 249 ? -5.139 -14.787 8.845 1.00 94.38 249 LYS A N 1
ATOM 1940 C CA . LYS A 1 249 ? -3.903 -15.375 8.313 1.00 94.38 249 LYS A CA 1
ATOM 1941 C C . LYS A 1 249 ? -3.975 -15.438 6.795 1.00 94.38 249 LYS A C 1
ATOM 1943 O O . LYS A 1 249 ? -5.054 -15.376 6.205 1.00 94.38 249 LYS A O 1
ATOM 1948 N N . ASP A 1 250 ? -2.824 -15.595 6.163 1.00 95.44 250 ASP A N 1
ATOM 1949 C CA . ASP A 1 250 ? -2.698 -15.770 4.721 1.00 95.44 250 ASP A CA 1
ATOM 1950 C C . ASP A 1 250 ? -3.275 -14.606 3.898 1.00 95.44 250 ASP A C 1
ATOM 1952 O O . ASP A 1 250 ? -3.653 -14.796 2.740 1.00 95.44 250 ASP A O 1
ATOM 1956 N N . CYS A 1 251 ? -3.298 -13.407 4.486 1.00 96.50 251 CYS A N 1
ATOM 1957 C CA . CYS A 1 251 ? -3.827 -12.180 3.905 1.00 96.50 251 CYS A CA 1
ATOM 1958 C C . CYS A 1 251 ? -5.304 -12.332 3.520 1.00 96.50 251 CYS A C 1
ATOM 1960 O O . CYS A 1 251 ? -5.707 -12.087 2.382 1.00 96.50 251 CYS A O 1
ATOM 1962 N N . THR A 1 252 ? -6.099 -12.788 4.491 1.00 95.62 252 THR A N 1
ATOM 1963 C CA . THR A 1 252 ? -7.555 -12.969 4.398 1.00 95.62 252 THR A CA 1
ATOM 1964 C C . THR A 1 252 ? -8.274 -12.163 5.485 1.00 95.62 252 THR A C 1
ATOM 1966 O O . THR A 1 252 ? -7.629 -11.607 6.370 1.00 95.62 252 THR A O 1
ATOM 1969 N N . GLY A 1 253 ? -9.607 -12.105 5.441 1.00 94.50 253 GLY A N 1
ATOM 1970 C CA . GLY A 1 253 ? -10.405 -11.358 6.418 1.00 94.50 253 GLY A CA 1
ATOM 1971 C C . GLY A 1 253 ? -10.449 -9.857 6.134 1.00 94.50 253 GLY A C 1
ATOM 1972 O O . GLY A 1 253 ? -10.241 -9.429 4.997 1.00 94.50 253 GLY A O 1
ATOM 1973 N N . ASP A 1 254 ? -10.741 -9.074 7.171 1.00 95.75 254 ASP A N 1
ATOM 1974 C CA . ASP A 1 254 ? -10.787 -7.617 7.072 1.00 95.75 254 ASP A CA 1
ATOM 1975 C C . ASP A 1 254 ? -9.383 -7.061 6.852 1.00 95.75 254 ASP A C 1
ATOM 1977 O O . ASP A 1 254 ? -8.401 -7.567 7.401 1.00 95.75 254 ASP A O 1
ATOM 1981 N N . SER A 1 255 ? -9.283 -6.013 6.037 1.00 95.44 255 SER A N 1
ATOM 1982 C CA . SER A 1 255 ? -7.994 -5.445 5.663 1.00 95.44 255 SER A CA 1
ATOM 1983 C C . SER A 1 255 ? -8.009 -3.931 5.618 1.00 95.44 255 SER A C 1
ATOM 1985 O O . SER A 1 255 ? -8.990 -3.326 5.176 1.00 95.44 255 SER A O 1
ATOM 1987 N N . ARG A 1 256 ? -6.882 -3.329 5.989 1.00 97.38 256 ARG A N 1
ATOM 1988 C CA . ARG A 1 256 ? -6.615 -1.898 5.828 1.00 97.38 256 ARG A CA 1
ATOM 1989 C C . ARG A 1 256 ? -5.255 -1.705 5.200 1.00 97.38 256 ARG A C 1
ATOM 1991 O O . ARG A 1 256 ? -4.329 -2.470 5.472 1.00 97.38 256 ARG A O 1
ATOM 1998 N N . ASP A 1 257 ? -5.140 -0.695 4.353 1.00 96.25 257 ASP A N 1
ATOM 1999 C CA . ASP A 1 257 ? -3.940 -0.484 3.568 1.00 96.25 257 ASP A CA 1
ATOM 2000 C C . ASP A 1 257 ? -3.561 0.988 3.434 1.00 96.25 257 ASP A C 1
ATOM 2002 O O . ASP A 1 257 ? -4.410 1.875 3.342 1.00 96.25 257 ASP A O 1
ATOM 2006 N N . TRP A 1 258 ? -2.254 1.232 3.393 1.00 96.56 258 TRP A N 1
ATOM 2007 C CA . TRP A 1 258 ? -1.653 2.561 3.392 1.00 96.56 258 TRP A CA 1
ATOM 2008 C C . TRP A 1 258 ? -0.535 2.668 2.346 1.00 96.56 258 TRP A C 1
ATOM 2010 O O . TRP A 1 258 ? 0.100 1.662 2.025 1.00 96.56 258 TRP A O 1
ATOM 2020 N N . PRO A 1 259 ? -0.260 3.867 1.803 1.00 96.00 259 PRO A N 1
ATOM 2021 C CA . PRO A 1 259 ? 0.902 4.106 0.947 1.00 96.00 259 PRO A CA 1
ATOM 2022 C C . PRO A 1 259 ? 2.218 3.784 1.660 1.00 96.00 259 PRO A C 1
ATOM 2024 O O . PRO A 1 259 ? 2.432 4.190 2.800 1.00 96.00 259 PRO A O 1
ATOM 2027 N N . THR A 1 260 ? 3.134 3.094 0.990 1.00 95.69 260 THR A N 1
ATOM 2028 C CA . THR A 1 260 ? 4.429 2.717 1.586 1.00 95.69 260 THR A CA 1
ATOM 2029 C C . THR A 1 260 ? 5.439 3.862 1.648 1.00 95.69 260 THR A C 1
ATOM 2031 O O . THR A 1 260 ? 6.403 3.775 2.406 1.00 95.69 260 THR A O 1
ATOM 2034 N N . ASP A 1 261 ? 5.214 4.949 0.907 1.00 93.12 261 ASP A N 1
ATOM 2035 C CA . ASP A 1 261 ? 6.055 6.154 0.895 1.00 93.12 261 ASP A CA 1
ATOM 2036 C C . ASP A 1 261 ? 6.053 6.927 2.232 1.00 93.12 261 ASP A C 1
ATOM 2038 O O . ASP A 1 261 ? 6.849 7.850 2.420 1.00 93.12 261 ASP A O 1
ATOM 2042 N N . GLY A 1 262 ? 5.182 6.542 3.172 1.00 87.81 262 GLY A N 1
ATOM 2043 C CA . GLY A 1 262 ? 5.051 7.168 4.484 1.00 87.81 262 GLY A CA 1
ATOM 2044 C C . GLY A 1 262 ? 4.338 8.521 4.447 1.00 87.81 262 GLY A C 1
ATOM 2045 O O . GLY A 1 262 ? 4.354 9.232 5.452 1.00 87.81 262 GLY A O 1
ATOM 2046 N N . TYR A 1 263 ? 3.720 8.894 3.321 1.00 91.25 263 TYR A N 1
ATOM 2047 C CA . TYR A 1 263 ? 2.857 10.067 3.199 1.00 91.25 263 TYR A CA 1
ATOM 2048 C C . TYR A 1 263 ? 1.394 9.629 3.291 1.00 91.25 263 TYR A C 1
ATOM 2050 O O . TYR A 1 263 ? 0.832 9.064 2.353 1.00 91.25 263 TYR A O 1
ATOM 2058 N N . ILE A 1 264 ? 0.765 9.901 4.433 1.00 89.12 264 ILE A N 1
ATOM 2059 C CA . ILE A 1 264 ? -0.638 9.557 4.697 1.00 89.12 264 ILE A CA 1
ATOM 2060 C C . ILE A 1 264 ? -1.384 10.852 5.013 1.00 89.12 264 ILE A C 1
ATOM 2062 O O . ILE A 1 264 ? -0.975 11.590 5.913 1.00 89.12 264 ILE A O 1
ATOM 2066 N N . ASN A 1 265 ? -2.466 11.128 4.277 1.00 87.44 265 ASN A N 1
ATOM 2067 C CA . ASN A 1 265 ? -3.202 12.401 4.322 1.00 87.44 265 ASN A CA 1
ATOM 2068 C C . ASN A 1 265 ? -2.265 13.609 4.122 1.00 87.44 265 ASN A C 1
ATOM 2070 O O . ASN A 1 265 ? -2.238 14.527 4.939 1.00 87.44 265 ASN A O 1
ATOM 2074 N N . ASP A 1 266 ? -1.410 13.533 3.095 1.00 88.50 266 ASP A N 1
ATOM 2075 C CA . ASP A 1 266 ? -0.410 14.547 2.713 1.00 88.50 266 ASP A CA 1
ATOM 2076 C C . ASP A 1 266 ? 0.632 14.904 3.786 1.00 88.50 266 ASP A C 1
ATOM 2078 O O . ASP A 1 266 ? 1.433 15.827 3.626 1.00 88.50 266 ASP A O 1
ATOM 2082 N N . LYS A 1 267 ? 0.693 14.125 4.871 1.00 91.31 267 LYS A N 1
ATOM 2083 C CA . LYS A 1 267 ? 1.641 14.313 5.965 1.00 91.31 267 LYS A CA 1
ATOM 2084 C C . LYS A 1 267 ? 2.674 13.191 5.985 1.00 91.31 267 LYS A C 1
ATOM 2086 O O . LYS A 1 267 ? 2.347 12.011 6.120 1.00 91.31 267 LYS A O 1
ATOM 2091 N N . LYS A 1 268 ? 3.950 13.574 5.893 1.00 92.00 268 LYS A N 1
ATOM 2092 C CA . LYS A 1 268 ? 5.085 12.650 5.999 1.00 92.00 268 LYS A CA 1
ATOM 2093 C C . LYS A 1 268 ? 5.188 12.073 7.412 1.00 92.00 268 LYS A C 1
ATOM 2095 O O . LYS A 1 268 ? 5.131 12.815 8.391 1.00 92.00 268 LYS A O 1
ATOM 2100 N N . GLY A 1 269 ? 5.400 10.765 7.510 1.00 89.50 269 GLY A N 1
ATOM 2101 C CA . GLY A 1 269 ? 5.563 10.046 8.773 1.00 89.50 269 GLY A CA 1
ATOM 2102 C C . GLY A 1 269 ? 4.266 9.873 9.565 1.00 89.50 269 GLY A C 1
ATOM 2103 O O . GLY A 1 269 ? 4.323 9.544 10.748 1.00 89.50 269 GLY A O 1
ATOM 2104 N N . ASN A 1 270 ? 3.108 10.099 8.938 1.00 92.62 270 ASN A N 1
ATOM 2105 C CA . ASN A 1 270 ? 1.789 9.981 9.560 1.00 92.62 270 ASN A CA 1
ATOM 2106 C C . ASN A 1 270 ? 1.288 8.525 9.563 1.00 92.62 270 ASN A C 1
ATOM 2108 O O . ASN A 1 270 ? 0.199 8.230 9.079 1.00 92.62 270 ASN A O 1
ATOM 2112 N N . TYR A 1 271 ? 2.135 7.610 10.038 1.00 95.62 271 TYR A N 1
ATOM 2113 C CA . TYR A 1 271 ? 1.842 6.178 10.085 1.00 95.62 271 TYR A CA 1
ATOM 2114 C C . TYR A 1 271 ? 0.636 5.867 10.987 1.00 95.62 271 TYR A C 1
ATOM 2116 O O . TYR A 1 271 ? 0.332 6.673 11.870 1.00 95.62 271 TYR A O 1
ATOM 2124 N N . PRO A 1 272 ? -0.021 4.702 10.818 1.00 95.81 272 PRO A N 1
ATOM 2125 C CA . PRO A 1 272 ? -1.119 4.279 11.684 1.00 95.81 272 PRO A CA 1
ATOM 2126 C C . PRO A 1 272 ? -0.641 4.149 13.134 1.00 95.81 272 PRO A C 1
ATOM 2128 O O . PRO A 1 272 ? 0.044 3.193 13.508 1.00 95.81 272 PRO A O 1
ATOM 2131 N N . MET A 1 273 ? -0.961 5.168 13.930 1.00 96.06 273 MET A N 1
ATOM 2132 C CA . MET A 1 273 ? -0.580 5.254 15.337 1.00 96.06 273 MET A CA 1
ATOM 2133 C C . MET A 1 273 ? -1.614 4.615 16.263 1.00 96.06 273 MET A C 1
ATOM 2135 O O . MET A 1 273 ? -1.305 4.384 17.420 1.00 96.06 273 MET A O 1
ATOM 2139 N N . ASP A 1 274 ? -2.819 4.326 15.776 1.00 96.81 274 ASP A N 1
ATOM 2140 C CA . ASP A 1 274 ? -3.890 3.738 16.576 1.00 96.81 274 ASP A CA 1
ATOM 2141 C C . ASP A 1 274 ? -4.829 2.915 15.686 1.00 96.81 274 ASP A C 1
ATOM 2143 O O . ASP A 1 274 ? -5.672 3.459 14.971 1.00 96.81 274 ASP A O 1
ATOM 2147 N N . PHE A 1 275 ? -4.685 1.591 15.732 1.00 96.75 275 PHE A N 1
ATOM 2148 C CA . PHE A 1 275 ? -5.523 0.668 14.970 1.00 96.75 275 PHE A CA 1
ATOM 2149 C C . PHE A 1 275 ? -6.946 0.512 15.518 1.00 96.75 275 PHE A C 1
ATOM 2151 O O . PHE A 1 275 ? -7.785 -0.109 14.851 1.00 96.75 275 PHE A O 1
ATOM 2158 N N . THR A 1 276 ? -7.267 1.069 16.692 1.00 95.62 276 THR A N 1
ATOM 2159 C CA . THR A 1 276 ? -8.647 1.066 17.208 1.00 95.62 276 THR A CA 1
ATOM 2160 C C . THR A 1 276 ? -9.566 1.892 16.313 1.00 95.62 276 THR A C 1
ATOM 2162 O O . THR A 1 276 ? -10.712 1.503 16.086 1.00 95.62 276 THR A O 1
ATOM 2165 N N . LEU A 1 277 ? -9.035 2.962 15.712 1.00 94.94 277 LEU A N 1
ATOM 2166 C CA . LEU A 1 277 ? -9.747 3.828 14.770 1.00 94.94 277 LEU A CA 1
ATOM 2167 C C . LEU A 1 277 ? -10.084 3.115 13.454 1.00 94.94 277 LEU A C 1
ATOM 2169 O O . LEU A 1 277 ? -11.062 3.455 12.790 1.00 94.94 277 LEU A O 1
ATOM 2173 N N . ASP A 1 278 ? -9.291 2.107 13.094 1.00 93.56 278 ASP A N 1
ATOM 2174 C CA . ASP A 1 278 ? -9.411 1.360 11.843 1.00 93.56 278 ASP A CA 1
ATOM 2175 C C . ASP A 1 278 ? -10.214 0.054 11.980 1.00 93.56 278 ASP A C 1
ATOM 2177 O O . ASP A 1 278 ? -10.572 -0.567 10.967 1.00 93.56 278 ASP A O 1
ATOM 2181 N N . GLY A 1 279 ? -10.509 -0.354 13.221 1.00 94.69 279 GLY A N 1
ATOM 2182 C CA . GLY A 1 279 ? -11.224 -1.588 13.552 1.00 94.69 279 GLY A CA 1
ATOM 2183 C C . GLY A 1 279 ? -10.378 -2.861 13.443 1.00 94.69 279 GLY A C 1
ATOM 2184 O O . GLY A 1 279 ? -10.944 -3.940 13.302 1.00 94.69 279 GLY A O 1
ATOM 2185 N N . ILE A 1 280 ? -9.044 -2.751 13.484 1.00 96.00 280 ILE A N 1
ATOM 2186 C CA . ILE A 1 280 ? -8.113 -3.894 13.356 1.00 96.00 280 ILE A CA 1
ATOM 2187 C C . ILE A 1 280 ? -7.159 -4.044 14.555 1.00 96.00 280 ILE A C 1
ATOM 2189 O O . ILE A 1 280 ? -6.210 -4.827 14.492 1.00 96.00 280 ILE A O 1
ATOM 2193 N N . ASN A 1 281 ? -7.400 -3.299 15.640 1.00 96.69 281 ASN A N 1
ATOM 2194 C CA . ASN A 1 281 ? -6.578 -3.327 16.853 1.00 96.69 281 ASN A CA 1
ATOM 2195 C C . ASN A 1 281 ? -6.471 -4.727 17.447 1.00 96.69 281 ASN A C 1
ATOM 2197 O O . ASN A 1 281 ? -7.492 -5.402 17.581 1.00 96.69 281 ASN A O 1
ATOM 2201 N N . ASP A 1 282 ? -5.254 -5.150 17.798 1.00 95.81 282 ASP A N 1
ATOM 2202 C CA . ASP A 1 282 ? -4.961 -6.497 18.311 1.00 95.81 282 ASP A CA 1
ATOM 2203 C C . ASP A 1 282 ? -5.525 -7.629 17.438 1.00 95.81 282 ASP A C 1
ATOM 2205 O O . ASP A 1 282 ? -5.642 -8.768 17.875 1.00 95.81 282 ASP A O 1
ATOM 2209 N N . GLY A 1 283 ? -5.890 -7.330 16.193 1.00 95.81 283 GLY A N 1
ATOM 2210 C CA . GLY A 1 283 ? -6.542 -8.266 15.290 1.00 95.81 283 GLY A CA 1
ATOM 2211 C C . GLY A 1 283 ? -5.672 -8.640 14.108 1.00 95.81 283 GLY A C 1
ATOM 2212 O O . GLY A 1 283 ? -6.061 -9.511 13.349 1.00 95.81 283 GLY A O 1
ATOM 2213 N N . ILE A 1 284 ? -4.527 -7.979 13.907 1.00 97.19 284 ILE A N 1
ATOM 2214 C CA . ILE A 1 284 ? -3.678 -8.204 12.735 1.00 97.19 284 ILE A CA 1
ATOM 2215 C C . ILE A 1 284 ? -2.949 -9.544 12.864 1.00 97.19 284 ILE A C 1
ATOM 2217 O O . ILE A 1 284 ? -2.157 -9.760 13.785 1.00 97.19 284 ILE A O 1
ATOM 2221 N N . SER A 1 285 ? -3.154 -10.401 11.866 1.00 96.62 285 SER A N 1
ATOM 2222 C CA . SER A 1 285 ? -2.529 -11.721 11.750 1.00 96.62 285 SER A CA 1
ATOM 2223 C C . SER A 1 285 ? -1.539 -11.824 10.595 1.00 96.62 285 SER A C 1
ATOM 2225 O O . SER A 1 285 ? -0.628 -12.658 10.624 1.00 96.62 285 SER A O 1
ATOM 2227 N N . SER A 1 286 ? -1.692 -11.006 9.553 1.00 97.00 286 SER A N 1
ATOM 2228 C CA . SER A 1 286 ? -0.791 -11.027 8.402 1.00 97.00 286 SER A CA 1
ATOM 2229 C C . SER A 1 286 ? -0.708 -9.683 7.687 1.00 97.00 286 SER A C 1
ATOM 2231 O O . SER A 1 286 ? -1.539 -8.798 7.890 1.00 97.00 286 SER A O 1
ATOM 2233 N N . PHE A 1 287 ? 0.320 -9.508 6.862 1.00 97.75 287 PHE A N 1
ATOM 2234 C CA . PHE A 1 287 ? 0.496 -8.305 6.057 1.00 97.75 287 PHE A CA 1
ATOM 2235 C C . PHE A 1 287 ? 1.172 -8.603 4.715 1.00 97.75 287 PHE A C 1
ATOM 2237 O O . PHE A 1 287 ? 1.802 -9.644 4.523 1.00 97.75 287 PHE A O 1
ATOM 2244 N N . ILE A 1 288 ? 1.045 -7.678 3.770 1.00 97.62 288 ILE A N 1
ATOM 2245 C CA . ILE A 1 288 ? 1.618 -7.774 2.425 1.00 97.62 288 ILE A CA 1
ATOM 2246 C C . ILE A 1 288 ? 1.960 -6.382 1.906 1.00 97.62 288 ILE A C 1
ATOM 2248 O O . ILE A 1 288 ? 1.243 -5.417 2.160 1.00 97.62 288 ILE A O 1
ATOM 2252 N N . VAL A 1 289 ? 3.048 -6.286 1.146 1.00 97.69 289 VAL A N 1
ATOM 2253 C CA . VAL A 1 289 ? 3.364 -5.092 0.356 1.00 97.69 289 VAL A CA 1
ATOM 2254 C C . VAL A 1 289 ? 2.935 -5.330 -1.083 1.00 97.69 289 VAL A C 1
ATOM 2256 O O . VAL A 1 289 ? 3.461 -6.223 -1.753 1.00 97.69 289 VAL A O 1
ATOM 2259 N N . TRP A 1 290 ? 1.978 -4.533 -1.539 1.00 96.62 290 TRP A N 1
ATOM 2260 C CA . TRP A 1 290 ? 1.491 -4.503 -2.901 1.00 96.62 290 TRP A CA 1
ATOM 2261 C C . TRP A 1 290 ? 2.245 -3.487 -3.747 1.00 96.62 290 TRP A C 1
ATOM 2263 O O . TRP A 1 290 ? 2.269 -2.295 -3.446 1.00 96.62 290 TRP A O 1
ATOM 2273 N N . GLU A 1 291 ? 2.807 -3.963 -4.845 1.00 94.38 291 GLU A N 1
ATOM 2274 C CA . GLU A 1 291 ? 3.500 -3.135 -5.826 1.00 94.38 291 GLU A CA 1
ATOM 2275 C C . GLU A 1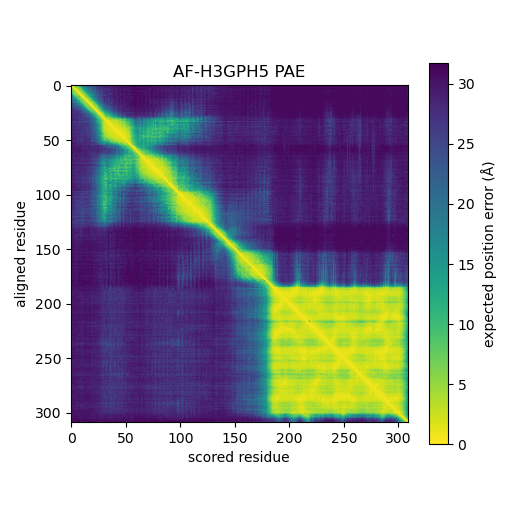 291 ? 2.734 -3.110 -7.138 1.00 94.38 291 GLU A C 1
ATOM 2277 O O . GLU A 1 291 ? 2.439 -2.037 -7.637 1.00 94.38 291 GLU A O 1
ATOM 2282 N N . THR A 1 292 ? 2.337 -4.273 -7.655 1.00 92.25 292 THR A N 1
ATOM 2283 C CA . THR A 1 292 ? 1.715 -4.381 -8.984 1.00 92.25 292 THR A CA 1
ATOM 2284 C C . THR A 1 292 ? 0.226 -4.708 -8.944 1.00 92.25 292 THR A C 1
ATOM 2286 O O . THR A 1 292 ? -0.532 -4.299 -9.816 1.00 92.25 292 THR A O 1
ATOM 2289 N N . SER A 1 293 ? -0.230 -5.464 -7.943 1.00 92.94 293 SER A N 1
ATOM 2290 C CA . SER A 1 293 ? -1.640 -5.848 -7.807 1.00 92.94 293 SER A CA 1
ATOM 2291 C C . SER A 1 293 ? -1.974 -6.245 -6.372 1.00 92.94 293 SER A C 1
ATOM 2293 O O . SER A 1 293 ? -1.081 -6.522 -5.575 1.00 92.94 293 SER A O 1
ATOM 2295 N N . LYS A 1 294 ? -3.265 -6.356 -6.035 1.00 94.44 294 LYS A N 1
ATOM 2296 C CA . LYS A 1 294 ? -3.703 -6.850 -4.714 1.00 94.44 294 LYS A CA 1
ATOM 2297 C C . LYS A 1 294 ? -3.590 -8.378 -4.560 1.00 94.44 294 LYS A C 1
ATOM 2299 O O . LYS A 1 294 ? -4.115 -8.949 -3.610 1.00 94.44 294 LYS A O 1
ATOM 2304 N N . ARG A 1 295 ? -2.941 -9.067 -5.508 1.00 92.44 295 ARG A N 1
ATOM 2305 C CA . ARG A 1 295 ? -2.831 -10.533 -5.543 1.00 92.44 295 ARG A CA 1
ATOM 2306 C C . ARG A 1 295 ? -1.526 -11.007 -4.915 1.00 92.44 295 ARG A C 1
ATOM 2308 O O . ARG A 1 295 ? -0.475 -10.399 -5.095 1.00 92.44 295 ARG A O 1
ATOM 2315 N N . ILE A 1 296 ? -1.579 -12.158 -4.256 1.00 94.44 296 ILE A N 1
ATOM 2316 C CA . ILE A 1 296 ? -0.384 -12.846 -3.761 1.00 94.44 296 ILE A CA 1
ATOM 2317 C C . ILE A 1 296 ? 0.264 -13.586 -4.938 1.00 94.44 296 ILE A C 1
ATOM 2319 O O . ILE A 1 296 ? -0.311 -14.545 -5.450 1.00 94.44 296 ILE A O 1
ATOM 2323 N N . THR A 1 297 ? 1.453 -13.158 -5.364 1.00 93.12 297 THR A N 1
ATOM 2324 C CA . THR A 1 297 ? 2.216 -13.813 -6.449 1.00 93.12 297 THR A CA 1
ATOM 2325 C C . THR A 1 297 ? 3.561 -14.363 -5.975 1.00 93.12 297 THR A C 1
ATOM 2327 O O . THR A 1 297 ? 4.060 -15.331 -6.540 1.00 93.12 297 THR A O 1
ATOM 2330 N N . SER A 1 298 ? 4.110 -13.833 -4.879 1.00 92.06 298 SER A N 1
ATOM 2331 C CA . SER A 1 298 ? 5.402 -14.246 -4.306 1.00 92.06 298 SER A CA 1
ATOM 2332 C C . SER A 1 298 ? 5.264 -15.281 -3.177 1.00 92.06 298 SER A C 1
ATOM 2334 O O . SER A 1 298 ? 6.201 -15.500 -2.395 1.00 92.06 298 SER A O 1
ATOM 2336 N N . GLY A 1 299 ? 4.100 -15.928 -3.092 1.00 93.06 299 GLY A N 1
ATOM 2337 C CA . GLY A 1 299 ? 3.771 -16.942 -2.094 1.00 93.06 299 GLY A CA 1
ATOM 2338 C C . GLY A 1 299 ? 3.465 -16.374 -0.707 1.00 93.06 299 GLY A C 1
ATOM 2339 O O . GLY A 1 299 ? 3.229 -15.177 -0.530 1.00 93.06 299 GLY A O 1
ATOM 2340 N N . LYS A 1 300 ? 3.465 -17.266 0.281 1.00 93.75 300 LYS A N 1
ATOM 2341 C CA . LYS A 1 300 ? 3.194 -16.970 1.689 1.00 93.75 300 LYS A CA 1
ATOM 2342 C C . LYS A 1 300 ? 4.419 -17.323 2.521 1.00 93.75 300 LYS A C 1
ATOM 2344 O O . LYS A 1 300 ? 5.125 -18.276 2.195 1.00 93.75 300 LYS A O 1
ATOM 2349 N N . ASP A 1 301 ? 4.653 -16.566 3.577 1.00 91.50 301 ASP A N 1
ATOM 2350 C CA . ASP A 1 301 ? 5.749 -16.767 4.509 1.00 91.50 301 ASP A CA 1
ATOM 2351 C C . ASP A 1 301 ? 5.201 -16.702 5.930 1.00 91.50 301 ASP A C 1
ATOM 2353 O O . ASP A 1 301 ? 4.421 -15.817 6.272 1.00 91.50 301 ASP A O 1
ATOM 2357 N N . THR A 1 302 ? 5.568 -17.678 6.752 1.00 86.56 302 THR A N 1
ATOM 2358 C CA . THR A 1 302 ? 5.135 -17.766 8.156 1.00 86.56 302 THR A CA 1
ATOM 2359 C C . THR A 1 302 ? 6.348 -17.961 9.063 1.00 86.56 302 THR A C 1
ATOM 2361 O O . THR A 1 302 ? 6.522 -19.029 9.656 1.00 86.56 302 THR A O 1
ATOM 2364 N N . PRO A 1 303 ? 7.241 -16.965 9.167 1.00 74.94 303 PRO A N 1
ATOM 2365 C CA . PRO A 1 303 ? 8.282 -16.991 10.177 1.00 74.94 303 PRO A CA 1
ATOM 2366 C C . PRO A 1 303 ? 7.642 -16.913 11.566 1.00 74.94 303 PRO A C 1
ATOM 2368 O O . PRO A 1 303 ? 7.164 -15.861 11.967 1.00 74.94 303 PRO A O 1
ATOM 2371 N N . CYS A 1 304 ? 7.608 -18.023 12.303 1.00 67.12 304 CYS A N 1
ATOM 2372 C CA . CYS A 1 304 ? 8.405 -18.161 13.526 1.00 67.12 304 CYS A CA 1
ATOM 2373 C C . CYS A 1 304 ? 8.224 -19.561 14.159 1.00 67.12 304 CYS A C 1
ATOM 2375 O O . CYS A 1 304 ? 7.140 -19.884 14.645 1.00 67.12 304 CYS A O 1
ATOM 2377 N N . PRO A 1 305 ? 9.292 -20.373 14.234 1.00 59.78 305 PRO A N 1
ATOM 2378 C CA . PRO A 1 305 ? 9.312 -21.629 14.979 1.00 59.78 305 PRO A CA 1
ATOM 2379 C C . PRO A 1 305 ? 10.417 -21.635 16.067 1.00 59.78 305 PRO A C 1
ATOM 2381 O O . PRO A 1 305 ? 11.361 -22.398 15.954 1.00 59.78 305 PRO A O 1
ATOM 2384 N N . TRP A 1 306 ? 10.257 -20.843 17.145 1.00 47.75 306 TRP A N 1
ATOM 2385 C CA . TRP A 1 306 ? 11.131 -20.675 18.344 1.00 47.75 306 TRP A CA 1
ATOM 2386 C C . TRP A 1 306 ? 12.220 -19.570 18.303 1.00 47.75 306 TRP A C 1
ATOM 2388 O O . TRP A 1 306 ? 13.256 -19.719 17.667 1.00 47.75 306 TRP A O 1
ATOM 2398 N N . GLY A 1 307 ? 12.003 -18.525 19.125 1.00 46.88 307 GLY A N 1
ATOM 2399 C CA . GLY A 1 307 ? 13.002 -17.926 20.027 1.00 46.88 307 GLY A CA 1
ATOM 2400 C C . GLY A 1 307 ? 13.853 -16.737 19.561 1.00 46.88 307 GLY A C 1
ATOM 2401 O O . GLY A 1 307 ? 14.996 -16.950 19.190 1.00 46.88 307 GLY A O 1
ATOM 2402 N N . THR A 1 308 ? 13.382 -15.507 19.797 1.00 40.00 308 THR A N 1
ATOM 2403 C CA . THR A 1 308 ? 14.101 -14.541 20.658 1.00 40.00 308 THR A CA 1
ATOM 2404 C C . THR A 1 308 ? 13.114 -13.566 21.295 1.00 40.00 308 THR A C 1
ATOM 2406 O O . THR A 1 308 ? 12.288 -12.969 20.608 1.00 40.00 308 THR A O 1
ATOM 2409 N N . SER A 1 309 ? 13.230 -13.506 22.622 1.00 40.38 309 SER A N 1
ATOM 2410 C CA . SER A 1 309 ? 12.713 -12.528 23.584 1.00 40.38 309 SER A CA 1
ATOM 2411 C C . SER A 1 309 ? 12.991 -11.081 23.212 1.00 40.38 309 SER A C 1
ATOM 2413 O O . SER A 1 309 ? 14.128 -10.843 22.742 1.00 40.38 309 SER A O 1
#

Secondary structure (DSSP, 8-state):
-----------------------------HHHHHHHHHHHHHHHHHHHHHHHHS------TTSHHHHHHHHHHHHHHHHHHHHHHHHHHHT-TTSSS-HHHHHHHHHHHHHHHHHHHHHHHHHHHHHS-----------------------THHHHHHHHHHHHHHHHHHHHHHHHHHT--------EEEEEESSGGG-SSEEEEEE--SS-EEE-GGGTT--SEEEEES---EEEETTE-EEEEESSGGG-SSEEEEETTSEETTEET-----TTTTT-TTT--EEEEESS-SS--S-EE---SS---

Solvent-accessible surface area (backbone atoms only — not comparable to full-atom values): 18415 Å² total; per-residue (Å²): 138,78,90,83,92,76,85,88,84,83,91,82,87,89,86,82,95,73,91,76,75,82,79,73,72,82,68,76,63,64,62,58,57,50,52,46,52,52,50,50,54,52,48,52,52,50,52,52,53,47,67,68,68,55,72,80,91,68,99,53,79,82,57,51,57,62,51,48,54,51,51,52,52,50,51,51,50,52,51,51,50,51,52,55,49,51,55,54,58,74,70,40,88,63,78,88,55,51,72,70,55,54,52,51,50,53,52,50,52,52,51,51,52,51,54,51,52,50,51,53,47,51,55,52,55,73,68,51,76,86,80,77,82,78,83,84,80,89,84,85,88,83,91,76,92,77,86,76,80,79,58,70,66,58,61,55,52,51,52,51,51,54,51,53,52,50,52,52,50,53,51,52,52,53,53,56,60,70,65,65,75,76,78,77,85,48,61,21,40,43,34,35,10,46,28,48,76,68,35,75,61,71,50,77,42,81,48,68,64,61,24,24,28,38,27,39,57,85,52,46,44,38,34,16,12,44,47,72,46,59,53,63,47,56,27,64,62,90,61,21,11,33,38,35,41,9,45,22,60,83,61,32,77,60,70,53,71,44,55,42,68,36,51,41,93,89,31,78,73,53,51,58,36,49,24,67,85,74,75,44,44,42,32,34,20,12,33,33,37,30,36,78,50,99,56,76,75,63,48,76,46,68,68,64,91,84,90,84,135

Radius of gyration: 36.15 Å; Cα contacts (8 Å, |Δi|>4): 342; chains: 1; bounding box: 98×72×90 Å

Sequence (309 aa):
MDVKEELEALQLGESEDVAMEDADTGVVTLDKVSLLQESVDKTALSMFNALRLLPAATGDDAKQQETKDAITTLANDVLKMVQETDALIDDLPGLDKTEAEQMEELRRLQIQSEEEAQTLRQVAEEAEPPTTASLHFTWLENGVTFEFALRDNILLTLNHLMRQFTASVILLTAIFACFSSFATAWYGTVKFYADVEFEGATYPWGISKTQRCYNLSCWDNRASSVKWEGLPTSGSFSGKSRIAFFTGKDCTGDSRDWPTDGYINDKKGNYPMDFTLDGINDGISSFIVWETSKRITSGKDTPCPWGTS

Organism: Phytophthora ramorum (NCBI:txid164328)

pLDDT: mean 71.97, std 21.56, range [27.78, 98.12]

InterPro domains:
  IPR021384 Mediator complex, subunit Med21 [PF11221] (59-128)
  IPR021384 Mediator complex, subunit Med21 [PTHR13381] (31-194)
  IPR037212 Mediator complex, subunit Med7/Med21-like [SSF140718] (31-128)

Mean predicted aligned error: 22.07 Å

Foldseek 3Di:
DDDDDDDDDDDDDDDDDDDDPDPPPPPPPPVLVVVLVVLVVVLVVLVVVVVVLDDPDDDDPVVVVVSVVVVVVSVVVNVVSVVVSVVSQVVDPCPVPDPVRVVVVVVVVVVVVVVVVVVVVVVVVVVDDDPPPPPDDDDDDDDDDDPDPPDPVVVVVVVVVVVVVVVVVVVVVVVVVVVPPPPP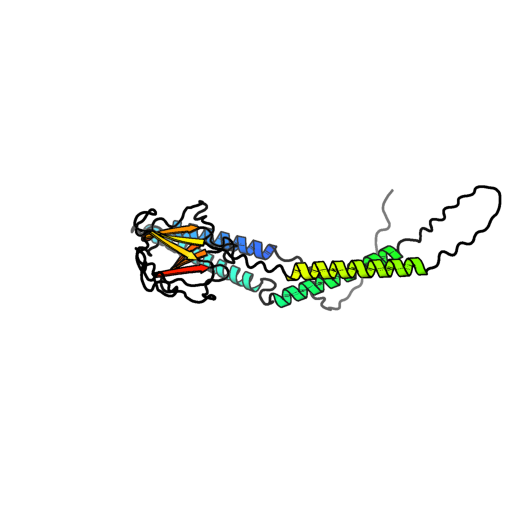QWKKWKKFAQAFQRDHDIDIDIDRDALEKEFPAVCQLRGFFIDMDRDFQAADPVRGKKKKFALDHPRDHDIDIDTNQCQDPNDRVPGGRGCVVVVCHSRTGIMGIGHYDPHRDVYYHYDDDDDDD